Protein AF-0000000077736141 (afdb_homodimer)

pLDDT: mean 95.44, std 4.55, range [58.16, 98.75]

Solvent-accessible surface area (backbone atoms only — not comparable to full-atom values): 19124 Å² total; per-residue (Å²): 114,69,66,61,50,53,51,50,50,51,50,51,47,51,49,53,51,49,49,52,52,49,61,69,44,44,46,47,39,78,43,78,45,73,78,54,63,74,42,73,76,47,72,60,72,44,35,38,32,34,34,27,52,30,41,37,34,28,75,12,56,26,42,32,36,43,30,63,42,40,23,41,56,56,61,45,55,90,80,49,61,40,48,47,68,45,43,32,34,38,48,68,93,48,84,68,93,56,84,56,42,78,68,42,76,34,32,20,48,79,36,91,83,57,41,19,48,47,52,36,29,39,35,38,35,40,30,37,30,95,87,41,46,29,62,65,34,47,19,71,45,61,65,32,42,28,42,38,33,30,32,38,34,53,77,48,75,72,46,61,50,71,49,76,51,71,51,42,33,65,57,50,18,61,69,69,73,39,68,66,59,80,129,113,71,65,60,51,53,51,51,52,52,51,49,50,51,49,52,51,48,48,52,51,51,62,69,44,44,46,47,39,78,46,76,44,74,79,54,64,75,42,72,75,47,72,61,74,46,35,37,32,34,35,27,51,29,41,37,33,26,75,14,56,26,41,34,37,43,30,63,41,38,23,41,54,56,59,45,53,90,80,48,61,39,48,48,69,45,45,33,34,37,49,69,93,49,86,68,91,58,84,56,42,78,68,44,78,33,31,20,49,79,35,91,84,57,40,18,50,48,52,37,30,40,34,37,36,40,28,35,30,93,87,41,47,30,61,66,34,46,19,70,46,61,66,33,41,29,43,40,33,30,32,36,33,52,77,49,76,73,45,60,49,70,51,77,50,70,51,40,32,66,58,51,17,61,69,68,71,39,68,65,60,80,130

Radius of gyration: 25.11 Å; Cα contacts (8 Å, |Δi|>4): 798; chains: 2; bounding box: 60×82×84 Å

Secondary structure (DSSP, 8-state):
-HHHHHHHHHHHHHHHHHHHHHHHH----EEEE--SPEEEEEE-SSEEEEEEEEEEEE-SSS-EEEEEEEEEE---TTT--SEEEEEEEEETTB--SSS----EEEPPTT-TTSTTEEEEEEEEEEEE-TT--HHHHHTT---EEEEEEEEEESSSPPEEEEEEEEE-HHHHHHHHT-PPP--/-HHHHHHHHHHHHHHHHHHHHHHHH----EEEE--SPEEEEEE-SSEEEEEEEEEEEE-SSS-EEEEEEEEEE---TTT--SEEEEEEEEETTB--SSS----EEEPPTT-TTSTTEEEEEEEEEEEE-TT--HHHHHTT---EEEEEEEEEESSSPPEEEEEEEEE-HHHHHHHHT-PPP--

Foldseek 3Di:
DVVVVVVVVVVVVCVVVVVVVVVVLWWWDKDKDQPFDKAWDDDDFFKTKIKGKIKIATATSFKKKKADKAKDKDDDVVRPVQKDKGKAKDWPPGDDPDRHDDIDMAGHPPDVVPSRMTIMMIMMMIGGDDPDTPQVRLLADAKIKIWIKIWMDIPDPIDMDIDIDIDGSVNVCVNVVHHHDDD/DVVVVVVVVVVVVCVVVVVVVVVVLWWWDKDKDQPFDKAWDDDDFFKTKIKGKIKIATATSFKKKKADKAKDKDDDVVRPVQKDKGKAKDWPPGDDPDRHDDIDMAGHPPDPVPSRMTIMMIMMMIGGDDPDTPQVRLLADAKIKIWIKIWMDIPDPIDMDIDIDIDGSVNVCVNVVHHHDDD

Nearest PDB structures (foldseek):
  3f83-assembly1_A  TM=4.110E-01  e=2.513E-02  Escherichia coli
  1tza-assembly1_A  TM=4.365E-01  e=2.513E-02  Shewanella oneidensis MR-1
  3f84-assembly1_A  TM=4.365E-01  e=8.081E-02  Escherichia coli
  5hlj-assembly1_A  TM=3.863E-01  e=6.197E-02  White spot syndrome virus
  4weu-assembly2_A  TM=1.495E-01  e=1.111E-01  Escherichia coli

Organism: NCBI:txid416586

Structure (mmCIF, N/CA/C/O backbone):
data_AF-0000000077736141-model_v1
#
loop_
_entity.id
_entity.type
_entity.pdbx_description
1 polymer 'Uncharacterized protein'
#
loop_
_atom_site.group_PDB
_atom_site.id
_atom_site.type_symbol
_atom_site.label_atom_id
_atom_site.label_alt_id
_atom_site.label_comp_id
_atom_site.label_asym_id
_atom_site.label_entity_id
_atom_site.label_seq_id
_atom_site.pdbx_PDB_ins_code
_atom_site.Cartn_x
_atom_site.Cartn_y
_atom_site.Cartn_z
_atom_site.occupancy
_atom_site.B_iso_or_equiv
_atom_site.auth_seq_id
_atom_site.auth_comp_id
_atom_site.auth_asym_id
_atom_site.auth_atom_id
_atom_site.pdbx_PDB_model_num
ATOM 1 N N . MET A 1 1 ? 5.363 25.156 50.094 1 83.38 1 MET A N 1
ATOM 2 C CA . MET A 1 1 ? 4.727 25.891 49.031 1 83.38 1 MET A CA 1
ATOM 3 C C . MET A 1 1 ? 5.766 26.531 48.125 1 83.38 1 MET A C 1
ATOM 5 O O . MET A 1 1 ? 5.707 26.406 46.906 1 83.38 1 MET A O 1
ATOM 9 N N . GLU A 1 2 ? 6.961 26.938 48.625 1 92.81 2 GLU A N 1
ATOM 10 C CA . GLU A 1 2 ? 8 27.609 47.844 1 92.81 2 GLU A CA 1
ATOM 11 C C . GLU A 1 2 ? 8.805 26.609 47.031 1 92.81 2 GLU A C 1
ATOM 13 O O . GLU A 1 2 ? 9.133 26.875 45.844 1 92.81 2 GLU A O 1
ATOM 18 N N . ILE A 1 3 ? 8.93 25.422 47.5 1 93.69 3 ILE A N 1
ATOM 19 C CA . ILE A 1 3 ? 9.711 24.391 46.812 1 93.69 3 ILE A CA 1
ATOM 20 C C . ILE A 1 3 ? 8.945 23.891 45.594 1 93.69 3 ILE A C 1
ATOM 22 O O . ILE A 1 3 ? 9.523 23.719 44.5 1 93.69 3 ILE A O 1
ATOM 26 N N . ILE A 1 4 ? 7.633 23.766 45.75 1 93.44 4 ILE A N 1
ATOM 27 C CA . ILE A 1 4 ? 6.785 23.281 44.656 1 93.44 4 ILE A CA 1
ATOM 28 C C . ILE A 1 4 ? 6.785 24.297 43.5 1 93.44 4 ILE A C 1
ATOM 30 O O . ILE A 1 4 ? 6.859 23.906 42.344 1 93.44 4 ILE A O 1
ATOM 34 N N . PHE A 1 5 ? 6.828 25.562 43.938 1 92.19 5 PHE A N 1
ATOM 35 C CA . PHE A 1 5 ? 6.844 26.641 42.969 1 92.19 5 PHE A CA 1
ATOM 36 C C . PHE A 1 5 ? 8.109 26.594 42.125 1 92.19 5 PHE A C 1
ATOM 38 O O . PHE A 1 5 ? 8.055 26.641 40.875 1 92.19 5 PHE A O 1
ATOM 45 N N . TRP A 1 6 ? 9.266 26.422 42.75 1 92.06 6 TRP A N 1
ATOM 46 C CA . TRP A 1 6 ? 10.539 26.422 42.031 1 92.06 6 TRP A CA 1
ATOM 47 C C . TRP A 1 6 ? 10.672 25.172 41.156 1 92.06 6 TRP A C 1
ATOM 49 O O . TRP A 1 6 ? 11.234 25.234 40.062 1 92.06 6 TRP A O 1
ATOM 59 N N . ILE A 1 7 ? 10.086 24.078 41.562 1 94.31 7 ILE A N 1
ATOM 60 C CA . ILE A 1 7 ? 10.102 22.844 40.781 1 94.31 7 ILE A CA 1
ATOM 61 C C . ILE A 1 7 ? 9.297 23.047 39.5 1 94.31 7 ILE A C 1
ATOM 63 O O . ILE A 1 7 ? 9.734 22.656 38.406 1 94.31 7 ILE A O 1
ATOM 67 N N . LEU A 1 8 ? 8.188 23.75 39.625 1 94.56 8 LEU A N 1
ATOM 68 C CA . LEU A 1 8 ? 7.332 24 38.469 1 94.56 8 LEU A CA 1
ATOM 69 C C . LEU A 1 8 ? 8.023 24.938 37.469 1 94.56 8 LEU A C 1
ATOM 71 O O . LEU A 1 8 ? 7.938 24.734 36.281 1 94.56 8 LEU A O 1
ATOM 75 N N . VAL A 1 9 ? 8.734 25.922 38.031 1 92.44 9 VAL A N 1
ATOM 76 C CA . VAL A 1 9 ? 9.445 26.891 37.188 1 92.44 9 VAL A CA 1
ATOM 77 C C . VAL A 1 9 ? 10.562 26.188 36.406 1 92.44 9 VAL A C 1
ATOM 79 O O . VAL A 1 9 ? 10.75 26.422 35.219 1 92.44 9 VAL A O 1
ATOM 82 N N . VAL A 1 10 ? 11.297 25.312 37.125 1 94.12 10 VAL A N 1
ATOM 83 C CA . VAL A 1 10 ? 12.391 24.578 36.5 1 94.12 10 VAL A CA 1
ATOM 84 C C . VAL A 1 10 ? 11.844 23.641 35.406 1 94.12 10 VAL A C 1
ATOM 86 O O . VAL A 1 10 ? 12.398 23.547 34.312 1 94.12 10 VAL A O 1
ATOM 89 N N . CYS A 1 11 ? 10.727 23.016 35.75 1 94 11 CYS A N 1
ATOM 90 C CA . CYS A 1 11 ? 10.117 22.125 34.781 1 94 11 CYS A CA 1
ATOM 91 C C . CYS A 1 11 ? 9.68 22.891 33.531 1 94 11 CYS A C 1
ATOM 93 O O . CYS A 1 11 ? 9.883 22.422 32.406 1 94 11 CYS A O 1
ATOM 95 N N . LEU A 1 12 ? 9.094 24.047 33.781 1 94.56 12 LEU A N 1
ATOM 96 C CA . LEU A 1 12 ? 8.648 24.875 32.656 1 94.56 12 LEU A CA 1
ATOM 97 C C . LEU A 1 12 ? 9.836 25.344 31.844 1 94.56 12 LEU A C 1
ATOM 99 O O . LEU A 1 12 ? 9.773 25.359 30.609 1 94.56 12 LEU A O 1
ATOM 103 N N . ALA A 1 13 ? 10.844 25.75 32.562 1 93.69 13 ALA A N 1
ATOM 104 C CA . ALA A 1 13 ? 12.047 26.203 31.859 1 93.69 13 ALA A CA 1
ATOM 105 C C . ALA A 1 13 ? 12.648 25.094 31 1 93.69 13 ALA A C 1
ATOM 107 O O . ALA A 1 13 ? 13.039 25.328 29.859 1 93.69 13 ALA A O 1
ATOM 108 N N . VAL A 1 14 ? 12.758 23.875 31.516 1 93.56 14 VAL A N 1
ATOM 109 C CA . VAL A 1 14 ? 13.297 22.719 30.781 1 93.56 14 VAL A CA 1
ATOM 110 C C . VAL A 1 14 ? 12.422 22.422 29.578 1 93.56 14 VAL A C 1
ATOM 112 O O . VAL A 1 14 ? 12.93 22.141 28.484 1 93.56 14 VAL A O 1
ATOM 115 N N . TYR A 1 15 ? 11.188 22.516 29.781 1 92.5 15 TYR A N 1
ATOM 116 C CA . TYR A 1 15 ? 10.258 22.266 28.688 1 92.5 15 TYR A CA 1
ATOM 117 C C . TYR A 1 15 ? 10.445 23.281 27.562 1 92.5 15 TYR A C 1
ATOM 119 O O . TYR A 1 15 ? 10.555 22.922 26.391 1 92.5 15 TYR A O 1
ATOM 127 N N . VAL A 1 16 ? 10.477 24.547 27.938 1 91.94 16 VAL A N 1
ATOM 128 C CA . VAL A 1 16 ? 10.594 25.625 26.953 1 91.94 16 VAL A CA 1
ATOM 129 C C . VAL A 1 16 ? 11.938 25.516 26.234 1 91.94 16 VAL A C 1
ATOM 131 O O . VAL A 1 16 ? 12.008 25.656 25.016 1 91.94 16 VAL A O 1
ATOM 134 N N . LEU A 1 17 ? 12.969 25.281 27.016 1 90.75 17 LEU A N 1
ATOM 135 C CA . LEU A 1 17 ? 14.289 25.125 26.422 1 90.75 17 LEU A CA 1
ATOM 136 C C . LEU A 1 17 ? 14.336 23.922 25.5 1 90.75 17 LEU A C 1
ATOM 138 O O . LEU A 1 17 ? 14.914 23.984 24.406 1 90.75 17 LEU A O 1
ATOM 142 N N . GLY A 1 18 ? 13.742 22.875 25.984 1 87.62 18 GLY A N 1
ATOM 143 C CA . GLY A 1 18 ? 13.656 21.688 25.156 1 87.62 18 GLY A CA 1
ATOM 144 C C . GLY A 1 18 ? 12.938 21.922 23.844 1 87.62 18 GLY A C 1
ATOM 145 O O . GLY A 1 18 ? 13.398 21.484 22.781 1 87.62 18 GLY A O 1
ATOM 146 N N . ARG A 1 19 ? 11.914 22.656 23.922 1 88.75 19 ARG A N 1
ATOM 147 C CA . ARG A 1 19 ? 11.141 22.953 22.734 1 88.75 19 ARG A CA 1
ATOM 148 C C . ARG A 1 19 ? 11.93 23.859 21.781 1 88.75 19 ARG A C 1
ATOM 150 O O . ARG A 1 19 ? 11.844 23.703 20.562 1 88.75 19 ARG A O 1
ATOM 157 N N . LEU A 1 20 ? 12.562 24.75 22.297 1 89.06 20 LEU A N 1
ATOM 158 C CA . LEU A 1 20 ? 13.352 25.656 21.484 1 89.06 20 LEU A CA 1
ATOM 159 C C . LEU A 1 20 ? 14.5 24.922 20.797 1 89.06 20 LEU A C 1
ATOM 161 O O . LEU A 1 20 ? 14.805 25.188 19.641 1 89.06 20 LEU A O 1
ATOM 165 N N . VAL A 1 21 ? 15.133 24.031 21.531 1 86.06 21 VAL A N 1
ATOM 166 C CA . VAL A 1 21 ? 16.219 23.234 20.969 1 86.06 21 VAL A CA 1
ATOM 167 C C . VAL A 1 21 ? 15.68 22.359 19.828 1 86.06 21 VAL A C 1
ATOM 169 O O . VAL A 1 21 ? 16.266 22.312 18.75 1 86.06 21 VAL A O 1
ATOM 172 N N . LEU A 1 22 ? 14.555 21.797 20.047 1 82.69 22 LEU A N 1
ATOM 173 C CA . LEU A 1 22 ? 13.969 20.922 19.047 1 82.69 22 LEU A CA 1
ATOM 174 C C . LEU A 1 22 ? 13.555 21.734 17.812 1 82.69 22 LEU A C 1
ATOM 176 O O . LEU A 1 22 ? 13.695 21.25 16.688 1 82.69 22 LEU A O 1
ATOM 180 N N . ALA A 1 23 ? 13.016 22.797 18.062 1 86 23 ALA A N 1
ATOM 181 C CA . ALA A 1 23 ? 12.633 23.672 16.969 1 86 23 ALA A CA 1
ATOM 182 C C . ALA A 1 23 ? 13.852 24.078 16.141 1 86 23 ALA A C 1
ATOM 184 O O . ALA A 1 23 ? 13.766 24.188 14.906 1 86 23 ALA A O 1
ATOM 185 N N . SER A 1 24 ? 14.953 24.25 16.797 1 87.81 24 SER A N 1
ATOM 186 C CA . SER A 1 24 ? 16.156 24.672 16.109 1 87.81 24 SER A CA 1
ATOM 187 C C . SER A 1 24 ? 16.766 23.547 15.281 1 87.81 24 SER A C 1
ATOM 189 O O . SER A 1 24 ? 17.391 23.781 14.25 1 87.81 24 SER A O 1
ATOM 191 N N . LEU A 1 25 ? 16.641 22.344 15.734 1 86.5 25 LEU A N 1
ATOM 192 C CA . LEU A 1 25 ? 17.172 21.188 15.023 1 86.5 25 LEU A CA 1
ATOM 193 C C . LEU A 1 25 ? 16.375 20.922 13.75 1 86.5 25 LEU A C 1
ATOM 195 O O . LEU A 1 25 ? 16.906 20.359 12.789 1 86.5 25 LEU A O 1
ATOM 199 N N . GLY A 1 26 ? 15.172 21.312 13.625 1 90.38 26 GLY A N 1
ATOM 200 C CA . GLY A 1 26 ? 14.336 21.125 12.453 1 90.38 26 GLY A CA 1
ATOM 201 C C . GLY A 1 26 ? 13.742 19.734 12.352 1 90.38 26 GLY A C 1
ATOM 202 O O . GLY A 1 26 ? 14.078 18.859 13.141 1 90.38 26 GLY A O 1
ATOM 203 N N . LYS A 1 27 ? 12.945 19.547 11.391 1 94.62 27 LYS A N 1
ATOM 204 C CA . LYS A 1 27 ? 12.281 18.266 11.156 1 94.62 27 LYS A CA 1
ATOM 205 C C . LYS A 1 27 ? 12.898 17.547 9.961 1 94.62 27 LYS A C 1
ATOM 207 O O . LYS A 1 27 ? 13.773 18.094 9.281 1 94.62 27 LYS A O 1
ATOM 212 N N . GLU A 1 28 ? 12.602 16.25 9.852 1 97.38 28 GLU A N 1
ATOM 213 C CA . GLU A 1 28 ? 12.984 15.516 8.656 1 97.38 28 GLU A CA 1
ATOM 214 C C . GLU A 1 28 ? 12.266 16.047 7.418 1 97.38 28 GLU A C 1
ATOM 216 O O . GLU A 1 28 ? 11.188 16.625 7.523 1 97.38 28 GLU A O 1
ATOM 221 N N . ASN A 1 29 ? 12.875 15.938 6.312 1 97.06 29 ASN A N 1
ATOM 222 C CA . ASN A 1 29 ? 12.336 16.281 4.996 1 97.06 29 ASN A CA 1
ATOM 223 C C . ASN A 1 29 ? 12.844 15.312 3.924 1 97.06 29 ASN A C 1
ATOM 225 O O . ASN A 1 29 ? 13.859 15.578 3.277 1 97.06 29 ASN A O 1
ATOM 229 N N . VAL A 1 30 ? 12.094 14.273 3.723 1 97.75 30 VAL A N 1
ATOM 230 C CA . VAL A 1 30 ? 12.523 13.227 2.799 1 97.75 30 VAL A CA 1
ATOM 231 C C . VAL A 1 30 ? 12.055 13.562 1.385 1 97.75 30 VAL A C 1
ATOM 233 O O . VAL A 1 30 ? 10.859 13.742 1.149 1 97.75 30 VAL A O 1
ATOM 236 N N . VAL A 1 31 ? 12.961 13.656 0.484 1 98 31 VAL A N 1
ATOM 237 C CA . VAL A 1 31 ? 12.695 13.883 -0.932 1 98 31 VAL A CA 1
ATOM 238 C C . VAL A 1 31 ? 13.141 12.672 -1.746 1 98 31 VAL A C 1
ATOM 240 O O . VAL A 1 31 ? 14.195 12.094 -1.483 1 98 31 VAL A O 1
ATOM 243 N N . VAL A 1 32 ? 12.352 12.359 -2.736 1 98.56 32 VAL A N 1
ATOM 244 C CA . VAL A 1 32 ? 12.648 11.156 -3.512 1 98.56 32 VAL A CA 1
ATOM 245 C C . VAL A 1 32 ? 12.898 11.531 -4.973 1 98.56 32 VAL A C 1
ATOM 247 O O . VAL A 1 32 ? 12.07 12.211 -5.594 1 98.56 32 VAL A O 1
ATOM 250 N N . LYS A 1 33 ? 14.039 11.086 -5.496 1 98.25 33 LYS A N 1
ATOM 251 C CA . LYS A 1 33 ? 14.367 11.242 -6.91 1 98.25 33 LYS A CA 1
ATOM 252 C C . LYS A 1 33 ? 14.078 9.961 -7.688 1 98.25 33 LYS A C 1
ATOM 254 O O . LYS A 1 33 ? 14.445 8.867 -7.25 1 98.25 33 LYS A O 1
ATOM 259 N N . THR A 1 34 ? 13.453 10.141 -8.836 1 98.31 34 THR A N 1
ATOM 260 C CA . THR A 1 34 ? 13.055 9 -9.648 1 98.31 34 THR A CA 1
ATOM 261 C C . THR A 1 34 ? 13.688 9.078 -11.039 1 98.31 34 THR A C 1
ATOM 263 O O . THR A 1 34 ? 13.086 8.641 -12.023 1 98.31 34 THR A O 1
ATOM 266 N N . ASP A 1 35 ? 14.891 9.539 -11.148 1 97.25 35 ASP A N 1
ATOM 267 C CA . ASP A 1 35 ? 15.508 9.828 -12.438 1 97.25 35 ASP A CA 1
ATOM 268 C C . ASP A 1 35 ? 16.156 8.586 -13.031 1 97.25 35 ASP A C 1
ATOM 270 O O . ASP A 1 35 ? 16.359 8.5 -14.25 1 97.25 35 ASP A O 1
ATOM 274 N N . ALA A 1 36 ? 16.562 7.664 -12.219 1 97.69 36 ALA A N 1
ATOM 275 C CA . ALA A 1 36 ? 17.219 6.469 -12.734 1 97.69 36 ALA A CA 1
ATOM 276 C C . ALA A 1 36 ? 16.312 5.719 -13.703 1 97.69 36 ALA A C 1
ATOM 278 O O . ALA A 1 36 ? 15.102 5.688 -13.523 1 97.69 36 ALA A O 1
ATOM 279 N N . PRO A 1 37 ? 16.875 5.137 -14.703 1 97.69 37 PRO A N 1
ATOM 280 C CA . PRO A 1 37 ? 16.078 4.336 -15.633 1 97.69 37 PRO A CA 1
ATOM 281 C C . PRO A 1 37 ? 15.711 2.967 -15.062 1 97.69 37 PRO A C 1
ATOM 283 O O . PRO A 1 37 ? 16.297 2.525 -14.078 1 97.69 37 PRO A O 1
ATOM 286 N N . PHE A 1 38 ? 14.75 2.377 -15.711 1 98.75 38 PHE A N 1
ATOM 287 C CA . PHE A 1 38 ? 14.492 0.972 -15.422 1 98.75 38 PHE A CA 1
ATOM 288 C C . PHE A 1 38 ? 15.578 0.088 -16.031 1 98.75 38 PHE A C 1
ATOM 290 O O . PHE A 1 38 ? 16.109 0.388 -17.094 1 98.75 38 PHE A O 1
ATOM 297 N N . VAL A 1 39 ? 15.82 -0.982 -15.312 1 98.44 39 VAL A N 1
ATOM 298 C CA . VAL A 1 39 ? 16.75 -1.976 -15.82 1 98.44 39 VAL A CA 1
ATOM 299 C C . VAL A 1 39 ? 16.125 -3.367 -15.734 1 98.44 39 VAL A C 1
ATOM 301 O O . VAL A 1 39 ? 15.227 -3.602 -14.93 1 98.44 39 VAL A O 1
ATOM 304 N N . LYS A 1 40 ? 16.625 -4.258 -16.562 1 98.69 40 LYS A N 1
ATOM 305 C CA . LYS A 1 40 ? 16.188 -5.652 -16.531 1 98.69 40 LYS A CA 1
ATOM 306 C C . LYS A 1 40 ? 16.953 -6.449 -15.484 1 98.69 40 LYS A C 1
ATOM 308 O O . LYS A 1 40 ? 18.188 -6.48 -15.508 1 98.69 40 LYS A O 1
ATOM 313 N N . GLU A 1 41 ? 16.266 -7.051 -14.57 1 97.12 41 GLU A N 1
ATOM 314 C CA . GLU A 1 41 ? 16.891 -7.875 -13.539 1 97.12 41 GLU A CA 1
ATOM 315 C C . GLU A 1 41 ? 16.922 -9.344 -13.953 1 97.12 41 GLU A C 1
ATOM 317 O O . GLU A 1 41 ? 17.938 -10.023 -13.758 1 97.12 41 GLU A O 1
ATOM 322 N N . GLN A 1 42 ? 15.828 -9.789 -14.422 1 97.06 42 GLN A N 1
ATOM 323 C CA . GLN A 1 42 ? 15.648 -11.188 -14.797 1 97.06 42 GLN A CA 1
ATOM 324 C C . GLN A 1 42 ? 14.547 -11.328 -15.852 1 97.06 42 GLN A C 1
ATOM 326 O O . GLN A 1 42 ? 13.648 -10.492 -15.938 1 97.06 42 GLN A O 1
ATOM 331 N N . MET A 1 43 ? 14.703 -12.438 -16.656 1 97.88 43 MET A N 1
ATOM 332 C CA . MET A 1 43 ? 13.68 -12.727 -17.672 1 97.88 43 MET A CA 1
ATOM 333 C C . MET A 1 43 ? 13.672 -14.203 -18.031 1 97.88 43 MET A C 1
ATOM 335 O O . MET A 1 43 ? 14.727 -14.82 -18.172 1 97.88 43 MET A O 1
ATOM 339 N N . ASP A 1 44 ? 12.531 -14.695 -18.062 1 96 44 ASP A N 1
ATOM 340 C CA . ASP A 1 44 ? 12.352 -16.047 -18.578 1 96 44 ASP A CA 1
ATOM 341 C C . ASP A 1 44 ? 11.234 -16.078 -19.625 1 96 44 ASP A C 1
ATOM 343 O O . ASP A 1 44 ? 10.898 -15.062 -20.219 1 96 44 ASP A O 1
ATOM 347 N N . GLU A 1 45 ? 10.703 -17.25 -19.922 1 94.44 45 GLU A N 1
ATOM 348 C CA . GLU A 1 45 ? 9.742 -17.391 -21.016 1 94.44 45 GLU A CA 1
ATOM 349 C C . GLU A 1 45 ? 8.398 -16.781 -20.641 1 94.44 45 GLU A C 1
ATOM 351 O O . GLU A 1 45 ? 7.621 -16.391 -21.531 1 94.44 45 GLU A O 1
ATOM 356 N N . GLN A 1 46 ? 8.188 -16.578 -19.312 1 97.06 46 GLN A N 1
ATOM 357 C CA . GLN A 1 46 ? 6.832 -16.203 -18.906 1 97.06 46 GLN A CA 1
ATOM 358 C C . GLN A 1 46 ? 6.816 -14.852 -18.203 1 97.06 46 GLN A C 1
ATOM 360 O O . GLN A 1 46 ? 5.762 -14.227 -18.078 1 97.06 46 GLN A O 1
ATOM 365 N N . SER A 1 47 ? 8.023 -14.469 -17.75 1 98.44 47 SER A N 1
ATOM 366 C CA . SER A 1 47 ? 7.973 -13.242 -16.969 1 98.44 47 SER A CA 1
ATOM 367 C C . SER A 1 47 ? 9.273 -12.461 -17.094 1 98.44 47 SER A C 1
ATOM 369 O O . SER A 1 47 ? 10.305 -13.008 -17.5 1 98.44 47 SER A O 1
ATOM 371 N N . ILE A 1 48 ? 9.211 -11.25 -16.859 1 98.69 48 ILE A N 1
ATOM 372 C CA . ILE A 1 48 ? 10.352 -10.344 -16.797 1 98.69 48 ILE A CA 1
ATOM 373 C C . ILE A 1 48 ? 10.266 -9.492 -15.523 1 98.69 48 ILE A C 1
ATOM 375 O O . ILE A 1 48 ? 9.172 -9.086 -15.117 1 98.69 48 ILE A O 1
ATOM 379 N N . VAL A 1 49 ? 11.398 -9.289 -14.844 1 98.44 49 VAL A N 1
ATOM 380 C CA . VAL A 1 49 ? 11.484 -8.406 -13.68 1 98.44 49 VAL A CA 1
ATOM 381 C C . VAL A 1 49 ? 12.312 -7.172 -14.031 1 98.44 49 VAL A C 1
ATOM 383 O O . VAL A 1 49 ? 13.469 -7.281 -14.445 1 98.44 49 VAL A O 1
ATOM 386 N N . LEU A 1 50 ? 11.672 -6.043 -13.875 1 98.69 50 LEU A N 1
ATOM 387 C CA . LEU A 1 50 ? 12.305 -4.746 -14.094 1 98.69 50 LEU A CA 1
ATOM 388 C C . LEU A 1 50 ? 12.453 -3.988 -12.773 1 98.69 50 LEU A C 1
ATOM 390 O O . LEU A 1 50 ? 11.594 -4.098 -11.891 1 98.69 50 LEU A O 1
ATOM 394 N N . SER A 1 51 ? 13.523 -3.27 -12.68 1 98.38 51 SER A N 1
ATOM 395 C CA . SER A 1 51 ? 13.742 -2.545 -11.438 1 98.38 51 SER A CA 1
ATOM 396 C C . SER A 1 51 ? 14.172 -1.104 -11.703 1 98.38 51 SER A C 1
ATOM 398 O O . SER A 1 51 ? 14.828 -0.821 -12.703 1 98.38 51 SER A O 1
ATOM 400 N N . LYS A 1 52 ? 13.742 -0.208 -10.891 1 98.56 52 LYS A N 1
ATOM 401 C CA . LYS A 1 52 ? 14.125 1.201 -10.898 1 98.56 52 LYS A CA 1
ATOM 402 C C . LYS A 1 52 ? 14.672 1.627 -9.531 1 98.56 52 LYS A C 1
ATOM 404 O O . LYS A 1 52 ? 14.047 1.363 -8.5 1 98.56 52 LYS A O 1
ATOM 409 N N . GLU A 1 53 ? 15.766 2.244 -9.578 1 98.5 53 GLU A N 1
ATOM 410 C CA . GLU A 1 53 ? 16.344 2.783 -8.359 1 98.5 53 GLU A CA 1
ATOM 411 C C . GLU A 1 53 ? 15.727 4.129 -7.992 1 98.5 53 GLU A C 1
ATOM 413 O O . GLU A 1 53 ? 15.656 5.031 -8.828 1 98.5 53 GLU A O 1
ATOM 418 N N . LEU A 1 54 ? 15.266 4.25 -6.82 1 98.75 54 LEU A N 1
ATOM 419 C CA . LEU A 1 54 ? 14.805 5.508 -6.25 1 98.75 54 LEU A CA 1
ATOM 420 C C . LEU A 1 54 ? 15.781 6.027 -5.199 1 98.75 54 LEU A C 1
ATOM 422 O O . LEU A 1 54 ? 16.156 5.293 -4.281 1 98.75 54 LEU A O 1
ATOM 426 N N . THR A 1 55 ? 16.125 7.258 -5.32 1 98.56 55 THR A N 1
ATOM 427 C CA . THR A 1 55 ? 17.047 7.859 -4.355 1 98.56 55 THR A CA 1
ATOM 428 C C . THR A 1 55 ? 16.266 8.68 -3.326 1 98.56 55 THR A C 1
ATOM 430 O O . THR A 1 55 ? 15.641 9.688 -3.672 1 98.56 55 THR A O 1
ATOM 433 N N . PHE A 1 56 ? 16.375 8.242 -2.125 1 98.62 56 PHE A N 1
ATOM 434 C CA . PHE A 1 56 ? 15.805 8.969 -0.997 1 98.62 56 PHE A CA 1
ATOM 435 C C . PHE A 1 56 ? 16.844 9.883 -0.353 1 98.62 56 PHE A C 1
ATOM 437 O O . PHE A 1 56 ? 17.938 9.43 0.006 1 98.62 56 PHE A O 1
ATOM 444 N N . LEU A 1 57 ? 16.438 11.102 -0.251 1 98.44 57 LEU A N 1
ATOM 445 C CA . LEU A 1 57 ? 17.312 12.086 0.395 1 98.44 57 LEU A CA 1
ATOM 446 C C . LEU A 1 57 ? 16.594 12.742 1.569 1 98.44 57 LEU A C 1
ATOM 448 O O . LEU A 1 57 ? 15.453 13.188 1.438 1 98.44 57 LEU A O 1
ATOM 452 N N . ASN A 1 58 ? 17.234 12.703 2.693 1 98.38 58 ASN A N 1
ATOM 453 C CA . ASN A 1 58 ? 16.734 13.516 3.791 1 98.38 58 ASN A CA 1
ATOM 454 C C . ASN A 1 58 ? 17.375 14.906 3.805 1 98.38 58 ASN A C 1
ATOM 456 O O . ASN A 1 58 ? 18.531 15.055 4.203 1 98.38 58 ASN A O 1
ATOM 460 N N . GLU A 1 59 ? 16.594 15.906 3.475 1 97.62 59 GLU A N 1
ATOM 461 C CA . GLU A 1 59 ? 17.078 17.281 3.41 1 97.62 59 GLU A CA 1
ATOM 462 C C . GLU A 1 59 ? 16.781 18.031 4.703 1 97.62 59 GLU A C 1
ATOM 464 O O . GLU A 1 59 ? 16.938 19.25 4.773 1 97.62 59 GLU A O 1
ATOM 469 N N . GLY A 1 60 ? 16.266 17.281 5.656 1 96.44 60 GLY A N 1
ATOM 470 C CA . GLY A 1 60 ? 15.867 17.906 6.914 1 96.44 60 GLY A CA 1
ATOM 471 C C . GLY A 1 60 ? 16.922 17.781 8 1 96.44 60 GLY A C 1
ATOM 472 O O . GLY A 1 60 ? 17.938 17.109 7.812 1 96.44 60 GLY A O 1
ATOM 473 N N . GLY A 1 61 ? 16.672 18.406 9.086 1 94.44 61 GLY A N 1
ATOM 474 C CA . GLY A 1 61 ? 17.641 18.484 10.172 1 94.44 61 GLY A CA 1
ATOM 475 C C . GLY A 1 61 ? 17.5 17.359 11.172 1 94.44 61 GLY A C 1
ATOM 476 O O . GLY A 1 61 ? 18.281 17.281 12.133 1 94.44 61 GLY A O 1
ATOM 477 N N . SER A 1 62 ? 16.562 16.484 10.977 1 95.81 62 SER A N 1
ATOM 478 C CA . SER A 1 62 ? 16.359 15.336 11.859 1 95.81 62 SER A CA 1
ATOM 479 C C . SER A 1 62 ? 16.266 14.031 11.07 1 95.81 62 SER A C 1
ATOM 481 O O . SER A 1 62 ? 16 14.055 9.867 1 95.81 62 SER A O 1
ATOM 483 N N . CYS A 1 63 ? 16.547 12.969 11.734 1 96.62 63 CYS A N 1
ATOM 484 C CA . CYS A 1 63 ? 16.469 11.664 11.07 1 96.62 63 CYS A CA 1
ATOM 485 C C . CYS A 1 63 ? 15.023 11.25 10.852 1 96.62 63 CYS A C 1
ATOM 487 O O . CYS A 1 63 ? 14.117 11.789 11.484 1 96.62 63 CYS A O 1
ATOM 489 N N . ALA A 1 64 ? 14.891 10.359 9.906 1 97.81 64 ALA A N 1
ATOM 490 C CA . ALA A 1 64 ? 13.586 9.773 9.617 1 97.81 64 ALA A CA 1
ATOM 491 C C . ALA A 1 64 ? 13.688 8.258 9.484 1 97.81 64 ALA A C 1
ATOM 493 O O . ALA A 1 64 ? 14.781 7.715 9.312 1 97.81 64 ALA A O 1
ATOM 494 N N . THR A 1 65 ? 12.609 7.602 9.695 1 97.94 65 THR A N 1
ATOM 495 C CA . THR A 1 65 ? 12.492 6.172 9.438 1 97.94 65 THR A CA 1
ATOM 496 C C . THR A 1 65 ? 11.539 5.91 8.273 1 97.94 65 THR A C 1
ATOM 498 O O . THR A 1 65 ? 10.43 6.441 8.234 1 97.94 65 THR A O 1
ATOM 501 N N . ILE A 1 66 ? 11.992 5.152 7.305 1 97.88 66 ILE A N 1
ATOM 502 C CA . ILE A 1 66 ? 11.18 4.719 6.176 1 97.88 66 ILE A CA 1
ATOM 503 C C . ILE A 1 66 ? 10.656 3.307 6.434 1 97.88 66 ILE A C 1
ATOM 505 O O . ILE A 1 66 ? 11.43 2.395 6.734 1 97.88 66 ILE A O 1
ATOM 509 N N . MET A 1 67 ? 9.328 3.188 6.289 1 96.19 67 MET A N 1
ATOM 510 C CA . MET A 1 67 ? 8.695 1.904 6.582 1 96.19 67 MET A CA 1
ATOM 511 C C . MET A 1 67 ? 7.648 1.563 5.527 1 96.19 67 MET A C 1
ATOM 513 O O . MET A 1 67 ? 7.117 2.455 4.863 1 96.19 67 MET A O 1
ATOM 517 N N . ASP A 1 68 ? 7.395 0.326 5.363 1 95.19 68 ASP A N 1
ATOM 518 C CA . ASP A 1 68 ? 6.238 -0.188 4.637 1 95.19 68 ASP A CA 1
ATOM 519 C C . ASP A 1 68 ? 6.207 0.344 3.205 1 95.19 68 ASP A C 1
ATOM 521 O O . ASP A 1 68 ? 5.176 0.823 2.736 1 95.19 68 ASP A O 1
ATOM 525 N N . ALA A 1 69 ? 7.398 0.306 2.625 1 97.62 69 ALA A N 1
ATOM 526 C CA . ALA A 1 69 ? 7.438 0.768 1.238 1 97.62 69 ALA A CA 1
ATOM 527 C C . ALA A 1 69 ? 6.766 -0.237 0.307 1 97.62 69 ALA A C 1
ATOM 529 O O . ALA A 1 69 ? 6.941 -1.448 0.458 1 97.62 69 ALA A O 1
ATOM 530 N N . ILE A 1 70 ? 6.016 0.259 -0.631 1 97.38 70 ILE A N 1
ATOM 531 C CA . ILE A 1 70 ? 5.227 -0.536 -1.567 1 97.38 70 ILE A CA 1
ATOM 532 C C . ILE A 1 70 ? 5.395 0.015 -2.98 1 97.38 70 ILE A C 1
ATOM 534 O O . ILE A 1 70 ? 5.328 1.229 -3.193 1 97.38 70 ILE A O 1
ATOM 538 N N . ALA A 1 71 ? 5.73 -0.837 -3.887 1 97.94 71 ALA A N 1
ATOM 539 C CA . ALA A 1 71 ? 5.613 -0.5 -5.301 1 97.94 71 ALA A CA 1
ATOM 540 C C . ALA A 1 71 ? 4.336 -1.075 -5.898 1 97.94 71 ALA A C 1
ATOM 542 O O .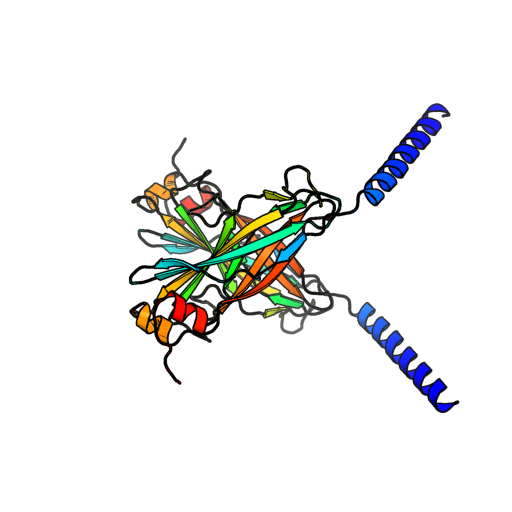 ALA A 1 71 ? 4.152 -2.295 -5.941 1 97.94 71 ALA A O 1
ATOM 543 N N . ARG A 1 72 ? 3.527 -0.184 -6.332 1 97.44 72 ARG A N 1
ATOM 544 C CA . ARG A 1 72 ? 2.207 -0.618 -6.777 1 97.44 72 ARG A CA 1
ATOM 545 C C . ARG A 1 72 ? 1.971 -0.239 -8.234 1 97.44 72 ARG A C 1
ATOM 547 O O . ARG A 1 72 ? 1.64 0.909 -8.539 1 97.44 72 ARG A O 1
ATOM 554 N N . PRO A 1 73 ? 2.119 -1.255 -9.109 1 97.62 73 PRO A N 1
ATOM 555 C CA . PRO A 1 73 ? 1.737 -0.969 -10.492 1 97.62 73 PRO A CA 1
ATOM 556 C C . PRO A 1 73 ? 0.23 -0.802 -10.664 1 97.62 73 PRO A C 1
ATOM 558 O O . PRO A 1 73 ? -0.551 -1.561 -10.086 1 97.62 73 PRO A O 1
ATOM 561 N N . GLN A 1 74 ? -0.13 0.18 -11.391 1 96.62 74 GLN A N 1
ATOM 562 C CA . GLN A 1 74 ? -1.525 0.454 -11.719 1 96.62 74 GLN A CA 1
ATOM 563 C C . GLN A 1 74 ? -1.854 0.013 -13.141 1 96.62 74 GLN A C 1
ATOM 565 O O . GLN A 1 74 ? -1.803 0.818 -14.07 1 96.62 74 GLN A O 1
ATOM 570 N N . LEU A 1 75 ? -2.166 -1.279 -13.219 1 96.75 75 LEU A N 1
ATOM 571 C CA . LEU A 1 75 ? -2.518 -1.846 -14.516 1 96.75 75 LEU A CA 1
ATOM 572 C C . LEU A 1 75 ? -3.844 -2.596 -14.438 1 96.75 75 LEU A C 1
ATOM 574 O O . LEU A 1 75 ? -3.863 -3.826 -14.383 1 96.75 75 LEU A O 1
ATOM 578 N N . PRO A 1 76 ? -4.969 -1.906 -14.531 1 95.31 76 PRO A N 1
ATOM 579 C CA . PRO A 1 76 ? -6.258 -2.602 -14.555 1 95.31 76 PRO A CA 1
ATOM 580 C C . PRO A 1 76 ? -6.453 -3.451 -15.805 1 95.31 76 PRO A C 1
ATOM 582 O O . PRO A 1 76 ? -6.027 -3.057 -16.891 1 95.31 76 PRO A O 1
ATOM 585 N N . TYR A 1 77 ? -7.152 -4.469 -15.648 1 95.38 77 TYR A N 1
ATOM 586 C CA . TYR A 1 77 ? -7.324 -5.402 -16.75 1 95.38 77 TYR A CA 1
ATOM 587 C C . TYR A 1 77 ? -8.258 -4.828 -17.812 1 95.38 77 TYR A C 1
ATOM 589 O O . TYR A 1 77 ? -8.289 -5.312 -18.953 1 95.38 77 TYR A O 1
ATOM 597 N N . GLU A 1 78 ? -9.016 -3.842 -17.438 1 95.06 78 GLU A N 1
ATOM 598 C CA . GLU A 1 78 ? -9.805 -3.127 -18.438 1 95.06 78 GLU A CA 1
ATOM 599 C C . GLU A 1 78 ? -8.898 -2.447 -19.469 1 95.06 78 GLU A C 1
ATOM 601 O O . GLU A 1 78 ? -9.281 -2.291 -20.641 1 95.06 78 GLU A O 1
ATOM 606 N N . GLN A 1 79 ? -7.719 -2.061 -19.062 1 95 79 GLN A N 1
ATOM 607 C CA . GLN A 1 79 ? -6.758 -1.397 -19.938 1 95 79 GLN A CA 1
ATOM 608 C C . GLN A 1 79 ? -5.918 -2.416 -20.703 1 95 79 GLN A C 1
ATOM 610 O O . GLN A 1 79 ? -5.75 -2.305 -21.922 1 95 79 GLN A O 1
ATOM 615 N N . TYR A 1 80 ? -5.395 -3.344 -20.047 1 97.5 80 TYR A N 1
ATOM 616 C CA . TYR A 1 80 ? -4.582 -4.391 -20.656 1 97.5 80 TYR A CA 1
ATOM 617 C C . TYR A 1 80 ? -4.535 -5.629 -19.766 1 97.5 80 TYR A C 1
ATOM 619 O O . TYR A 1 80 ? -4.012 -5.582 -18.656 1 97.5 80 TYR A O 1
ATOM 627 N N . ASP A 1 81 ? -4.922 -6.77 -20.25 1 97.19 81 ASP A N 1
ATOM 628 C CA . ASP A 1 81 ? -5.105 -7.906 -19.359 1 97.19 81 ASP A CA 1
ATOM 629 C C . ASP A 1 81 ? -4.223 -9.078 -19.766 1 97.19 81 ASP A C 1
ATOM 631 O O . ASP A 1 81 ? -4.367 -10.188 -19.25 1 97.19 81 ASP A O 1
ATOM 635 N N . ALA A 1 82 ? -3.324 -8.844 -20.703 1 97.69 82 ALA A N 1
ATOM 636 C CA . ALA A 1 82 ? -2.465 -9.93 -21.156 1 97.69 82 ALA A CA 1
ATOM 637 C C . ALA A 1 82 ? -1.241 -10.086 -20.266 1 97.69 82 ALA A C 1
ATOM 639 O O . ALA A 1 82 ? -0.443 -11.008 -20.438 1 97.69 82 ALA A O 1
ATOM 640 N N . VAL A 1 83 ? -1.138 -9.203 -19.328 1 98.19 83 VAL A N 1
ATOM 641 C CA . VAL A 1 83 ? 0.011 -9.234 -18.422 1 98.19 83 VAL A CA 1
ATOM 642 C C . VAL A 1 83 ? -0.449 -8.984 -16.984 1 98.19 83 VAL A C 1
ATOM 644 O O . VAL A 1 83 ? -1.294 -8.125 -16.734 1 98.19 83 VAL A O 1
ATOM 647 N N . GLU A 1 84 ? 0.079 -9.781 -16.062 1 97.5 84 GLU A N 1
ATOM 648 C CA . GLU A 1 84 ? -0.022 -9.469 -14.648 1 97.5 84 GLU A CA 1
ATOM 649 C C . GLU A 1 84 ? 1.183 -8.664 -14.172 1 97.5 84 GLU A C 1
ATOM 651 O O . GLU A 1 84 ? 2.328 -9.055 -14.406 1 97.5 84 GLU A O 1
ATOM 656 N N . ALA A 1 85 ? 0.922 -7.547 -13.562 1 97.75 85 ALA A N 1
ATOM 657 C CA . ALA A 1 85 ? 1.988 -6.707 -13.023 1 97.75 85 ALA A CA 1
ATOM 658 C C . ALA A 1 85 ? 2 -6.754 -11.492 1 97.75 85 ALA A C 1
ATOM 660 O O . ALA A 1 85 ? 0.983 -6.484 -10.852 1 97.75 85 ALA A O 1
ATOM 661 N N . ARG A 1 86 ? 3.15 -7.098 -10.93 1 96.44 86 ARG A N 1
ATOM 662 C CA . ARG A 1 86 ? 3.338 -7.109 -9.477 1 96.44 86 ARG A CA 1
ATOM 663 C C . ARG A 1 86 ? 4.57 -6.309 -9.078 1 96.44 86 ARG A C 1
ATOM 665 O O . ARG A 1 86 ? 5.605 -6.383 -9.742 1 96.44 86 ARG A O 1
ATOM 672 N N . GLY A 1 87 ? 4.352 -5.535 -8.031 1 96.56 87 GLY A N 1
ATOM 673 C CA . GLY A 1 87 ? 5.461 -4.707 -7.586 1 96.56 87 GLY A CA 1
ATOM 674 C C . GLY A 1 87 ? 5.93 -5.043 -6.18 1 96.56 87 GLY A C 1
ATOM 675 O O . GLY A 1 87 ? 5.176 -5.613 -5.391 1 96.56 87 GLY A O 1
ATOM 676 N N . LYS A 1 88 ? 7.172 -4.703 -5.949 1 95.56 88 LYS A N 1
ATOM 677 C CA . LYS A 1 88 ? 7.789 -4.84 -4.633 1 95.56 88 LYS A CA 1
ATOM 678 C C . LYS A 1 88 ? 8.852 -3.768 -4.406 1 95.56 88 LYS A C 1
ATOM 680 O O . LYS A 1 88 ? 9.508 -3.33 -5.352 1 95.56 88 LYS A O 1
ATOM 685 N N . ALA A 1 89 ? 8.883 -3.322 -3.215 1 97.56 89 ALA A N 1
ATOM 686 C CA . ALA A 1 89 ? 9.953 -2.412 -2.811 1 97.56 89 ALA A CA 1
ATOM 687 C C . ALA A 1 89 ? 11.078 -3.164 -2.098 1 97.56 89 ALA A C 1
ATOM 689 O O . ALA A 1 89 ? 10.812 -4.043 -1.271 1 97.56 89 ALA A O 1
ATOM 690 N N . GLU A 1 90 ? 12.289 -2.836 -2.49 1 96.56 90 GLU A N 1
ATOM 691 C CA . GLU A 1 90 ? 13.445 -3.518 -1.907 1 96.56 90 GLU A CA 1
ATOM 692 C C . GLU A 1 90 ? 14.562 -2.533 -1.577 1 96.56 90 GLU A C 1
ATOM 694 O O . GLU A 1 90 ? 14.844 -1.622 -2.357 1 96.56 90 GLU A O 1
ATOM 699 N N . ARG A 1 91 ? 15.172 -2.77 -0.463 1 94.88 91 ARG A N 1
ATOM 700 C CA . ARG A 1 91 ? 16.312 -1.944 -0.094 1 94.88 91 ARG A CA 1
ATOM 701 C C . ARG A 1 91 ? 17.578 -2.391 -0.834 1 94.88 91 ARG A C 1
ATOM 703 O O . ARG A 1 91 ? 17.75 -3.576 -1.119 1 94.88 91 ARG A O 1
ATOM 710 N N . GLU A 1 92 ? 18.375 -1.384 -0.997 1 91.94 92 GLU A N 1
ATOM 711 C CA . GLU A 1 92 ? 19.672 -1.717 -1.566 1 91.94 92 GLU A CA 1
ATOM 712 C C . GLU A 1 92 ? 20.438 -2.691 -0.672 1 91.94 92 GLU A C 1
ATOM 714 O O . GLU A 1 92 ? 20.516 -2.494 0.542 1 91.94 92 GLU A O 1
ATOM 719 N N . GLY A 1 93 ? 20.859 -3.715 -1.311 1 88.25 93 GLY A N 1
ATOM 720 C CA . GLY A 1 93 ? 21.703 -4.652 -0.599 1 88.25 93 GLY A CA 1
ATOM 721 C C . GLY A 1 93 ? 20.938 -5.629 0.265 1 88.25 93 GLY A C 1
ATOM 722 O O . GLY A 1 93 ? 21.531 -6.457 0.959 1 88.25 93 GLY A O 1
ATOM 723 N N . ALA A 1 94 ? 19.656 -5.598 0.214 1 88.69 94 ALA A N 1
ATOM 724 C CA . ALA A 1 94 ? 18.828 -6.484 1.035 1 88.69 94 ALA A CA 1
ATOM 725 C C . ALA A 1 94 ? 17.719 -7.133 0.207 1 88.69 94 ALA A C 1
ATOM 727 O O . ALA A 1 94 ? 16.547 -6.887 0.441 1 88.69 94 ALA A O 1
ATOM 728 N N . PRO A 1 95 ? 18.219 -7.969 -0.703 1 87 95 PRO A N 1
ATOM 729 C CA . PRO A 1 95 ? 17.188 -8.625 -1.516 1 87 95 PRO A CA 1
ATOM 730 C C . PRO A 1 95 ? 16.312 -9.578 -0.703 1 87 95 PRO A C 1
ATOM 732 O O . PRO A 1 95 ? 16.797 -10.219 0.234 1 87 95 PRO A O 1
ATOM 735 N N . ARG A 1 96 ? 15.078 -9.578 -1.05 1 90.69 96 ARG A N 1
ATOM 736 C CA . ARG A 1 96 ? 14.141 -10.43 -0.323 1 90.69 96 ARG A CA 1
ATOM 737 C C . ARG A 1 96 ? 13.289 -11.258 -1.284 1 90.69 96 ARG A C 1
ATOM 739 O O . ARG A 1 96 ? 13.008 -10.82 -2.402 1 90.69 96 ARG A O 1
ATOM 746 N N . GLU A 1 97 ? 12.836 -12.375 -0.783 1 89.44 97 GLU A N 1
ATOM 747 C CA . GLU A 1 97 ? 11.922 -13.219 -1.546 1 89.44 97 GLU A CA 1
ATOM 748 C C . GLU A 1 97 ? 10.469 -12.93 -1.176 1 89.44 97 GLU A C 1
ATOM 750 O O . GLU A 1 97 ? 9.555 -13.258 -1.935 1 89.44 97 GLU A O 1
ATOM 755 N N . ASP A 1 98 ? 10.352 -12.367 0.015 1 92.38 98 ASP A N 1
ATOM 756 C CA . ASP A 1 98 ? 9.008 -12 0.45 1 92.38 98 ASP A CA 1
ATOM 757 C C . ASP A 1 98 ? 8.688 -10.547 0.091 1 92.38 98 ASP A C 1
ATOM 759 O O . ASP A 1 98 ? 9.516 -9.859 -0.504 1 92.38 98 ASP A O 1
ATOM 763 N N . ASP A 1 99 ? 7.5 -10.094 0.378 1 90.25 99 ASP A N 1
ATOM 764 C CA . ASP A 1 99 ? 7.07 -8.742 0.057 1 90.25 99 ASP A CA 1
ATOM 765 C C . ASP A 1 99 ? 7.266 -7.805 1.25 1 90.25 99 ASP A C 1
ATOM 767 O O . ASP A 1 99 ? 6.711 -6.703 1.278 1 90.25 99 ASP A O 1
ATOM 771 N N . TYR A 1 100 ? 8.023 -8.297 2.209 1 92.88 100 TYR A N 1
ATOM 772 C CA . TYR A 1 100 ? 8.227 -7.492 3.408 1 92.88 100 TYR A CA 1
ATOM 773 C C . TYR A 1 100 ? 9.266 -6.406 3.162 1 92.88 100 TYR A C 1
ATOM 775 O O . TYR A 1 100 ? 10.258 -6.633 2.465 1 92.88 100 TYR A O 1
ATOM 783 N N . PHE A 1 101 ? 9.039 -5.211 3.697 1 95.69 101 PHE A N 1
ATOM 784 C CA . PHE A 1 101 ? 9.992 -4.117 3.66 1 95.69 101 PHE A CA 1
ATOM 785 C C . PHE A 1 101 ? 10.469 -3.766 5.066 1 95.69 101 PHE A C 1
ATOM 787 O O . PHE A 1 101 ? 9.688 -3.312 5.898 1 95.69 101 PHE A O 1
ATOM 794 N N . GLU A 1 102 ? 11.688 -3.957 5.273 1 92.25 102 GLU A N 1
ATOM 795 C CA . GLU A 1 102 ? 12.25 -3.652 6.586 1 92.25 102 GLU A CA 1
ATOM 796 C C . GLU A 1 102 ? 12.438 -2.15 6.77 1 92.25 102 GLU A C 1
ATOM 798 O O . GLU A 1 102 ? 12.945 -1.47 5.875 1 92.25 102 GLU A O 1
ATOM 803 N N . ALA A 1 103 ? 12.031 -1.732 7.934 1 94.56 103 ALA A N 1
ATOM 804 C CA . ALA A 1 103 ? 12.227 -0.319 8.25 1 94.56 103 ALA A CA 1
ATOM 805 C C . ALA A 1 103 ? 13.695 0.072 8.141 1 94.56 103 ALA A C 1
ATOM 807 O O . ALA A 1 103 ? 14.578 -0.708 8.508 1 94.56 103 ALA A O 1
ATOM 808 N N . VAL A 1 104 ? 13.922 1.296 7.695 1 96.38 104 VAL A N 1
ATOM 809 C CA . VAL A 1 104 ? 15.297 1.762 7.539 1 96.38 104 VAL A CA 1
ATOM 810 C C . VAL A 1 104 ? 15.398 3.223 7.973 1 96.38 104 VAL A C 1
ATOM 812 O O . VAL A 1 104 ? 14.516 4.027 7.672 1 96.38 104 VAL A O 1
ATOM 815 N N . LEU A 1 105 ? 16.422 3.502 8.672 1 97.19 105 LEU A N 1
ATOM 816 C CA . LEU A 1 105 ? 16.672 4.855 9.156 1 97.19 105 LEU A CA 1
ATOM 817 C C . LEU A 1 105 ? 17.406 5.684 8.102 1 97.19 105 LEU A C 1
ATOM 819 O O . LEU A 1 105 ? 18.328 5.188 7.445 1 97.19 105 LEU A O 1
ATOM 823 N N . ILE A 1 106 ? 17.016 6.852 7.895 1 98.06 106 ILE A N 1
ATOM 824 C CA . ILE A 1 106 ? 17.719 7.828 7.078 1 98.06 106 ILE A CA 1
ATOM 825 C C . ILE A 1 106 ? 18.141 9.016 7.941 1 98.06 106 ILE A C 1
ATOM 827 O O . ILE A 1 106 ? 17.297 9.656 8.578 1 98.06 106 ILE A O 1
ATOM 831 N N . GLN A 1 107 ? 19.391 9.258 7.938 1 97.62 107 GLN A N 1
ATOM 832 C CA . GLN A 1 107 ? 19.938 10.266 8.836 1 97.62 107 GLN A CA 1
ATOM 833 C C . GLN A 1 107 ? 19.672 11.68 8.305 1 97.62 107 GLN A C 1
ATOM 835 O O . GLN A 1 107 ? 19.234 11.844 7.168 1 97.62 107 GLN A O 1
ATOM 840 N N . LYS A 1 108 ? 19.938 12.625 9.148 1 96.81 108 LYS A N 1
ATOM 841 C CA . LYS A 1 108 ? 19.734 14.031 8.812 1 96.81 108 LYS A CA 1
ATOM 842 C C . LYS A 1 108 ? 20.688 14.477 7.703 1 96.81 108 LYS A C 1
ATOM 844 O O . LYS A 1 108 ? 21.719 13.844 7.473 1 96.81 108 LYS A O 1
ATOM 849 N N . LYS A 1 109 ? 20.312 15.562 7.164 1 96.88 109 LYS A N 1
ATOM 850 C CA . LYS A 1 109 ? 21.125 16.141 6.098 1 96.88 109 LYS A CA 1
ATOM 851 C C . LYS A 1 109 ? 22.562 16.328 6.551 1 96.88 109 LYS A C 1
ATOM 853 O O . LYS A 1 109 ? 22.828 16.859 7.629 1 96.88 109 LYS A O 1
ATOM 858 N N . GLY A 1 110 ? 23.469 15.82 5.742 1 95.56 110 GLY A N 1
ATOM 859 C CA . GLY A 1 110 ? 24.875 16.047 6.008 1 95.56 110 GLY A CA 1
ATOM 860 C C . GLY A 1 110 ? 25.469 15.039 6.977 1 95.56 110 GLY A C 1
ATOM 861 O O . GLY A 1 110 ? 26.531 15.281 7.566 1 95.56 110 GLY A O 1
ATOM 862 N N . ASP A 1 111 ? 24.859 14.023 7.16 1 96.06 111 ASP A N 1
ATOM 863 C CA . ASP A 1 111 ? 25.375 12.977 8.031 1 96.06 111 ASP A CA 1
ATOM 864 C C . ASP A 1 111 ? 26.812 12.602 7.645 1 96.06 111 ASP A C 1
ATOM 866 O O . ASP A 1 111 ? 27.125 12.461 6.457 1 96.06 111 ASP A O 1
ATOM 870 N N . LYS A 1 112 ? 27.672 12.43 8.625 1 95.31 112 LYS A N 1
ATOM 871 C CA . LYS A 1 112 ? 29.094 12.227 8.422 1 95.31 112 LYS A CA 1
ATOM 872 C C . LYS A 1 112 ? 29.359 10.922 7.668 1 95.31 112 LYS A C 1
ATOM 874 O O . LYS A 1 112 ? 30.359 10.805 6.953 1 95.31 112 LYS A O 1
ATOM 879 N N . ASN A 1 113 ? 28.516 9.977 7.855 1 95.19 113 ASN A N 1
ATOM 880 C CA . ASN A 1 113 ? 28.719 8.664 7.234 1 95.19 113 ASN A CA 1
ATOM 881 C C . ASN A 1 113 ? 27.969 8.562 5.906 1 95.19 113 ASN A C 1
ATOM 883 O O . ASN A 1 113 ? 27.906 7.48 5.312 1 95.19 113 ASN A O 1
ATOM 887 N N . GLY A 1 114 ? 27.344 9.648 5.461 1 94 114 GLY A N 1
ATOM 888 C CA . GLY A 1 114 ? 26.609 9.633 4.203 1 94 114 GLY A CA 1
ATOM 889 C C . GLY A 1 114 ? 25.297 8.867 4.285 1 94 114 GLY A C 1
ATOM 890 O O . GLY A 1 114 ? 24.797 8.367 3.273 1 94 114 GLY A O 1
ATOM 891 N N . GLU A 1 115 ? 24.766 8.805 5.516 1 95.69 115 GLU A N 1
ATOM 892 C CA . GLU A 1 115 ? 23.562 8.008 5.723 1 95.69 115 GLU A CA 1
ATOM 893 C C . GLU A 1 115 ? 22.297 8.867 5.609 1 95.69 115 GLU A C 1
ATOM 895 O O . GLU A 1 115 ? 21.25 8.5 6.121 1 95.69 115 GLU A O 1
ATOM 900 N N . ASP A 1 116 ? 22.531 10.078 5.027 1 98 116 ASP A N 1
ATOM 901 C CA . ASP A 1 116 ? 21.391 10.945 4.75 1 98 116 ASP A CA 1
ATOM 902 C C . ASP A 1 116 ? 20.781 10.633 3.387 1 98 116 ASP A C 1
ATOM 904 O O . ASP A 1 116 ? 19.938 11.383 2.887 1 98 116 ASP A O 1
ATOM 908 N N . LYS A 1 117 ? 21.234 9.508 2.83 1 97.06 117 LYS A N 1
ATOM 909 C CA . LYS A 1 117 ? 20.766 9.016 1.539 1 97.06 117 LYS A CA 1
ATOM 910 C C . LYS A 1 117 ? 20.516 7.512 1.576 1 97.06 117 LYS A C 1
ATOM 912 O O . LYS A 1 117 ? 21.281 6.773 2.199 1 97.06 117 LYS A O 1
ATOM 917 N N . LEU A 1 118 ? 19.422 7.102 0.912 1 96.75 118 LEU A N 1
ATOM 918 C CA . LEU A 1 118 ? 19.078 5.691 0.734 1 96.75 118 LEU A CA 1
ATOM 919 C C . LEU A 1 118 ? 18.719 5.398 -0.718 1 96.75 118 LEU A C 1
ATOM 921 O O . LEU A 1 118 ? 18.203 6.273 -1.425 1 96.75 118 LEU A O 1
ATOM 925 N N . HIS A 1 119 ? 19.016 4.172 -1.06 1 97.56 119 HIS A N 1
ATOM 926 C CA . HIS A 1 119 ? 18.531 3.668 -2.342 1 97.56 119 HIS A CA 1
ATOM 927 C C . HIS A 1 119 ? 17.531 2.541 -2.146 1 97.56 119 HIS A C 1
ATOM 929 O O . HIS A 1 119 ? 17.844 1.52 -1.53 1 97.56 119 HIS A O 1
ATOM 935 N N . ILE A 1 120 ? 16.375 2.799 -2.639 1 98 120 ILE A N 1
ATOM 936 C CA . ILE A 1 120 ? 15.312 1.803 -2.617 1 98 120 ILE A CA 1
ATOM 937 C C . ILE A 1 120 ? 14.883 1.48 -4.047 1 98 120 ILE A C 1
ATOM 939 O O . ILE A 1 120 ? 14.82 2.369 -4.898 1 98 120 ILE A O 1
ATOM 943 N N . PHE A 1 121 ? 14.594 0.249 -4.27 1 98.19 121 PHE A N 1
ATOM 944 C CA . PHE A 1 121 ? 14.273 -0.185 -5.625 1 98.19 121 PHE A CA 1
ATOM 945 C C . PHE A 1 121 ? 12.797 -0.53 -5.75 1 98.19 121 PHE A C 1
ATOM 947 O O . PHE A 1 121 ? 12.227 -1.188 -4.875 1 98.19 121 PHE A O 1
ATOM 954 N N . ALA A 1 122 ? 12.211 -0.037 -6.801 1 98.5 122 ALA A N 1
ATOM 955 C CA . ALA A 1 122 ? 10.922 -0.551 -7.258 1 98.5 122 ALA A CA 1
ATOM 956 C C . ALA A 1 122 ? 11.109 -1.687 -8.258 1 98.5 122 ALA A C 1
ATOM 958 O O . ALA A 1 122 ? 11.602 -1.469 -9.367 1 98.5 122 ALA A O 1
ATOM 959 N N . LYS A 1 123 ? 10.703 -2.838 -7.883 1 98 123 LYS A N 1
ATOM 960 C CA . LYS A 1 123 ? 10.789 -4 -8.758 1 98 123 LYS A CA 1
ATOM 961 C C . LYS A 1 123 ? 9.414 -4.391 -9.289 1 98 123 LYS A C 1
ATOM 963 O O . LYS A 1 123 ? 8.469 -4.574 -8.516 1 98 123 LYS A O 1
ATOM 968 N N . ILE A 1 124 ? 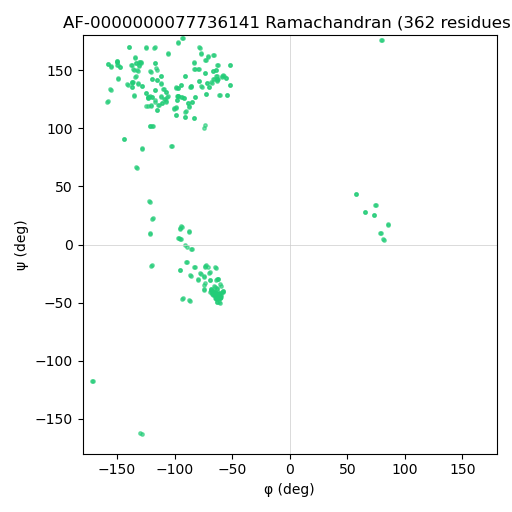9.359 -4.5 -10.562 1 98.5 124 ILE A N 1
ATOM 969 C CA . ILE A 1 124 ? 8.094 -4.812 -11.211 1 98.5 124 ILE A CA 1
ATOM 970 C C . ILE A 1 124 ? 8.219 -6.117 -11.992 1 98.5 124 ILE A C 1
ATOM 972 O O . ILE A 1 124 ? 9.039 -6.223 -12.914 1 98.5 124 ILE A O 1
ATOM 976 N N . ARG A 1 125 ? 7.461 -7.055 -11.656 1 98 125 ARG A N 1
ATOM 977 C CA . ARG A 1 125 ? 7.383 -8.305 -12.406 1 98 125 ARG A CA 1
ATOM 978 C C . ARG A 1 125 ? 6.191 -8.305 -13.352 1 98 125 ARG A C 1
ATOM 980 O O . ARG A 1 125 ? 5.059 -8.062 -12.938 1 98 125 ARG A O 1
ATOM 987 N N . LEU A 1 126 ? 6.434 -8.516 -14.555 1 98.69 126 LEU A N 1
ATOM 988 C CA . LEU A 1 126 ? 5.402 -8.688 -15.57 1 98.69 126 LEU A CA 1
ATOM 989 C C . LEU A 1 126 ? 5.309 -10.141 -16.016 1 98.69 126 LEU A C 1
ATOM 991 O O . LEU A 1 126 ? 6.305 -10.727 -16.453 1 98.69 126 LEU A O 1
ATOM 995 N N . THR A 1 127 ? 4.152 -10.711 -15.906 1 98.38 127 THR A N 1
ATOM 996 C CA . THR A 1 127 ? 3.936 -12.109 -16.25 1 98.38 127 THR A CA 1
ATOM 997 C C . THR A 1 127 ? 2.855 -12.242 -17.328 1 98.38 127 THR A C 1
ATOM 999 O O . THR A 1 127 ? 1.743 -11.742 -17.156 1 98.38 127 THR A O 1
ATOM 1002 N N . ALA A 1 128 ? 3.207 -12.922 -18.344 1 98.44 128 ALA A N 1
ATOM 1003 C CA . ALA A 1 128 ? 2.238 -13.148 -19.406 1 98.44 128 ALA A CA 1
ATOM 1004 C C . ALA A 1 128 ? 1.048 -13.961 -18.906 1 98.44 128 ALA A C 1
ATOM 1006 O O . ALA A 1 128 ? 1.21 -14.883 -18.109 1 98.44 128 ALA A O 1
ATOM 1007 N N . ARG A 1 129 ? -0.069 -13.617 -19.453 1 97.5 129 ARG A N 1
ATOM 1008 C CA . ARG A 1 129 ? -1.312 -14.297 -19.109 1 97.5 129 ARG A CA 1
ATOM 1009 C C . ARG A 1 129 ? -2.008 -14.852 -20.344 1 97.5 129 ARG A C 1
ATOM 1011 O O . ARG A 1 129 ? -1.548 -14.641 -21.469 1 97.5 129 ARG A O 1
ATOM 1018 N N . LYS A 1 130 ? -3.059 -15.68 -20.047 1 96.19 130 LYS A N 1
ATOM 1019 C CA . LYS A 1 130 ? -3.986 -16.156 -21.062 1 96.19 130 LYS A CA 1
ATOM 1020 C C . LYS A 1 130 ? -3.281 -17.062 -22.062 1 96.19 130 LYS A C 1
ATOM 1022 O O . LYS A 1 130 ? -3.602 -17.062 -23.25 1 96.19 130 LYS A O 1
ATOM 1027 N N . GLY A 1 131 ? -2.266 -17.703 -21.625 1 96.25 131 GLY A N 1
ATOM 1028 C CA . GLY A 1 131 ? -1.571 -18.672 -22.453 1 96.25 131 GLY A CA 1
ATOM 1029 C C . GLY A 1 131 ? -0.637 -18.047 -23.469 1 96.25 131 GLY A C 1
ATOM 1030 O O . GLY A 1 131 ? -0.083 -18.734 -24.328 1 96.25 131 GLY A O 1
ATOM 1031 N N . LEU A 1 132 ? -0.429 -16.812 -23.344 1 97.12 132 LEU A N 1
ATOM 1032 C CA . LEU A 1 132 ? 0.464 -16.109 -24.266 1 97.12 132 LEU A CA 1
ATOM 1033 C C . LEU A 1 132 ? 1.918 -16.266 -23.828 1 97.12 132 LEU A C 1
ATOM 1035 O O . LEU A 1 132 ? 2.203 -16.406 -22.641 1 97.12 132 LEU A O 1
ATOM 1039 N N . SER A 1 133 ? 2.764 -16.219 -24.844 1 96.88 133 SER A N 1
ATOM 1040 C CA . SER A 1 133 ? 4.172 -16.031 -24.516 1 96.88 133 SER A CA 1
ATOM 1041 C C . SER A 1 133 ? 4.445 -14.617 -24.016 1 96.88 133 SER A C 1
ATOM 1043 O O . SER A 1 133 ? 3.662 -13.703 -24.266 1 96.88 133 SER A O 1
ATOM 1045 N N . LEU A 1 134 ? 5.562 -14.5 -23.375 1 98.25 134 LEU A N 1
ATOM 1046 C CA . LEU A 1 134 ? 5.926 -13.172 -22.875 1 98.25 134 LEU A CA 1
ATOM 1047 C C . LEU A 1 134 ? 6.074 -12.188 -24.031 1 98.25 134 LEU A C 1
ATOM 1049 O O . LEU A 1 134 ? 5.586 -11.055 -23.953 1 98.25 134 LEU A O 1
ATOM 1053 N N . ALA A 1 135 ? 6.688 -12.594 -25.062 1 96.75 135 ALA A N 1
ATOM 1054 C CA . ALA A 1 135 ? 6.922 -11.734 -26.219 1 96.75 135 ALA A CA 1
ATOM 1055 C C . ALA A 1 135 ? 5.602 -11.266 -26.828 1 96.75 135 ALA A C 1
ATOM 1057 O O . ALA A 1 135 ? 5.445 -10.094 -27.172 1 96.75 135 ALA A O 1
ATOM 1058 N N . GLU A 1 136 ? 4.711 -12.156 -26.984 1 96.44 136 GLU A N 1
ATOM 1059 C CA . GLU A 1 136 ? 3.402 -11.82 -27.531 1 96.44 136 GLU A CA 1
ATOM 1060 C C . GLU A 1 136 ? 2.66 -10.836 -26.641 1 96.44 136 GLU A C 1
ATOM 1062 O O . GLU A 1 136 ? 2.09 -9.852 -27.109 1 96.44 136 GLU A O 1
ATOM 1067 N N . ALA A 1 137 ? 2.693 -11.133 -25.344 1 97.94 137 ALA A N 1
ATOM 1068 C CA . ALA A 1 137 ? 1.993 -10.281 -24.375 1 97.94 137 ALA A CA 1
ATOM 1069 C C . ALA A 1 137 ? 2.584 -8.875 -24.359 1 97.94 137 ALA A C 1
ATOM 1071 O O . ALA A 1 137 ? 1.849 -7.891 -24.281 1 97.94 137 ALA A O 1
ATOM 1072 N N . LEU A 1 138 ? 3.867 -8.781 -24.5 1 98.06 138 LEU A N 1
ATOM 1073 C CA . LEU A 1 138 ? 4.535 -7.492 -24.359 1 98.06 138 LEU A CA 1
ATOM 1074 C C . LEU A 1 138 ? 4.469 -6.703 -25.656 1 98.06 138 LEU A C 1
ATOM 1076 O O . LEU A 1 138 ? 4.703 -5.492 -25.672 1 98.06 138 LEU A O 1
ATOM 1080 N N . SER A 1 139 ? 4.219 -7.336 -26.734 1 96.94 139 SER A N 1
ATOM 1081 C CA . SER A 1 139 ? 4.188 -6.656 -28.031 1 96.94 139 SER A CA 1
ATOM 1082 C C . SER A 1 139 ? 3.057 -5.637 -28.078 1 96.94 139 SER A C 1
ATOM 1084 O O . SER A 1 139 ? 3.094 -4.707 -28.891 1 96.94 139 SER A O 1
ATOM 1086 N N . HIS A 1 140 ? 2.018 -5.766 -27.188 1 96.69 140 HIS A N 1
ATOM 1087 C CA . HIS A 1 140 ? 0.904 -4.824 -27.156 1 96.69 140 HIS A CA 1
ATOM 1088 C C . HIS A 1 140 ? 0.823 -4.125 -25.797 1 96.69 140 HIS A C 1
ATOM 1090 O O . HIS A 1 140 ? -0.248 -3.664 -25.391 1 96.69 140 HIS A O 1
ATOM 1096 N N . MET A 1 141 ? 1.94 -4.152 -25.203 1 97.44 141 MET A N 1
ATOM 1097 C CA . MET A 1 141 ? 1.984 -3.613 -23.859 1 97.44 141 MET A CA 1
ATOM 1098 C C . MET A 1 141 ? 1.637 -2.129 -23.844 1 97.44 141 MET A C 1
ATOM 1100 O O . MET A 1 141 ? 1.824 -1.439 -24.859 1 97.44 141 MET A O 1
ATOM 1104 N N . VAL A 1 142 ? 1.148 -1.723 -22.688 1 97.81 142 VAL A N 1
ATOM 1105 C CA . VAL A 1 142 ? 0.826 -0.317 -22.469 1 97.81 142 VAL A CA 1
ATOM 1106 C C . VAL A 1 142 ? 1.693 0.243 -21.344 1 97.81 142 VAL A C 1
ATOM 1108 O O . VAL A 1 142 ? 2.438 -0.499 -20.703 1 97.81 142 VAL A O 1
ATOM 1111 N N . ASP A 1 143 ? 1.645 1.569 -21.219 1 98.44 143 ASP A N 1
ATOM 1112 C CA . ASP A 1 143 ? 2.348 2.189 -20.094 1 98.44 143 ASP A CA 1
ATOM 1113 C C . ASP A 1 143 ? 1.768 1.728 -18.766 1 98.44 143 ASP A C 1
ATOM 1115 O O . ASP A 1 143 ? 0.555 1.549 -18.641 1 98.44 143 ASP A O 1
ATOM 1119 N N . VAL A 1 144 ? 2.617 1.542 -17.828 1 98.25 144 VAL A N 1
ATOM 1120 C CA . VAL A 1 144 ? 2.199 1.118 -16.484 1 98.25 144 VAL A CA 1
ATOM 1121 C C . VAL A 1 144 ? 2.596 2.176 -15.461 1 98.25 144 VAL A C 1
ATOM 1123 O O . VAL A 1 144 ? 3.752 2.234 -15.039 1 98.25 144 VAL A O 1
ATOM 1126 N N . PRO A 1 145 ? 1.639 2.998 -15.016 1 98.31 145 PRO A N 1
ATOM 1127 C CA . PRO A 1 145 ? 1.953 3.859 -13.875 1 98.31 145 PRO A CA 1
ATOM 1128 C C . PRO A 1 145 ? 2.262 3.068 -12.602 1 98.31 145 PRO A C 1
ATOM 1130 O O . PRO A 1 145 ? 1.636 2.037 -12.344 1 98.31 145 PRO A O 1
ATOM 1133 N N . ILE A 1 146 ? 3.234 3.559 -11.867 1 98.38 146 ILE A N 1
ATOM 1134 C CA . ILE A 1 146 ? 3.629 2.918 -10.617 1 98.38 146 ILE A CA 1
ATOM 1135 C C . ILE A 1 146 ? 3.557 3.926 -9.477 1 98.38 146 ILE A C 1
ATOM 1137 O O . ILE A 1 146 ? 4.176 4.992 -9.539 1 98.38 146 ILE A O 1
ATOM 1141 N N . ASP A 1 147 ? 2.729 3.639 -8.508 1 98.12 147 ASP A N 1
ATOM 1142 C CA . ASP A 1 147 ? 2.77 4.383 -7.25 1 98.12 147 ASP A CA 1
ATOM 1143 C C . ASP A 1 147 ? 3.762 3.756 -6.273 1 98.12 147 ASP A C 1
ATOM 1145 O O . ASP A 1 147 ? 3.646 2.576 -5.934 1 98.12 147 ASP A O 1
ATOM 1149 N N . PHE A 1 148 ? 4.723 4.52 -5.926 1 98.69 148 PHE A N 1
ATOM 1150 C CA . PHE A 1 148 ? 5.621 4.105 -4.855 1 98.69 148 PHE A CA 1
ATOM 1151 C C . PHE A 1 148 ? 5.234 4.77 -3.537 1 98.69 148 PHE A C 1
ATOM 1153 O O . PHE A 1 148 ? 5.375 5.984 -3.383 1 98.69 148 PHE A O 1
ATOM 1160 N N . ILE A 1 149 ? 4.754 3.934 -2.645 1 98.25 149 ILE A N 1
ATOM 1161 C CA . ILE A 1 149 ? 4.16 4.398 -1.395 1 98.25 149 ILE A CA 1
ATOM 1162 C C . ILE A 1 149 ? 5.051 3.998 -0.22 1 98.25 149 ILE A C 1
ATOM 1164 O O . ILE A 1 149 ? 5.59 2.889 -0.192 1 98.25 149 ILE A O 1
ATOM 1168 N N . TRP A 1 150 ? 5.191 4.906 0.725 1 97.94 150 TRP A N 1
ATOM 1169 C CA . TRP A 1 150 ? 5.926 4.52 1.928 1 97.94 150 TRP A CA 1
ATOM 1170 C C . TRP A 1 150 ? 5.422 5.293 3.143 1 97.94 150 TRP A C 1
ATOM 1172 O O . TRP A 1 150 ? 4.809 6.355 3 1 97.94 150 TRP A O 1
ATOM 1182 N N . MET A 1 151 ? 5.633 4.652 4.258 1 97.5 151 MET A N 1
ATOM 1183 C CA . MET A 1 151 ? 5.398 5.32 5.531 1 97.5 151 MET A CA 1
ATOM 1184 C C . MET A 1 151 ? 6.688 5.93 6.074 1 97.5 151 MET A C 1
ATOM 1186 O O . MET A 1 151 ? 7.754 5.32 5.973 1 97.5 151 MET A O 1
ATOM 1190 N N . GLU A 1 152 ? 6.594 7.117 6.57 1 97.62 152 GLU A N 1
ATOM 1191 C CA . GLU A 1 152 ? 7.77 7.723 7.191 1 97.62 152 GLU A CA 1
ATOM 1192 C C . GLU A 1 152 ? 7.41 8.398 8.508 1 97.62 152 GLU A C 1
ATOM 1194 O O . GLU A 1 152 ? 6.258 8.789 8.719 1 97.62 152 GLU A O 1
ATOM 1199 N N . THR A 1 153 ? 8.406 8.406 9.375 1 96.38 153 THR A N 1
ATOM 1200 C CA . THR A 1 153 ? 8.25 9.07 10.664 1 96.38 153 THR A CA 1
ATOM 1201 C C . THR A 1 153 ? 9.594 9.602 11.164 1 96.38 153 THR A C 1
ATOM 1203 O O . THR A 1 153 ? 10.648 9.18 10.695 1 96.38 153 THR A O 1
ATOM 1206 N N . GLY A 1 154 ? 9.516 10.492 11.977 1 94.56 154 GLY A N 1
ATOM 1207 C CA . GLY A 1 154 ? 10.594 11.18 12.672 1 94.56 154 GLY A CA 1
ATOM 1208 C C . GLY A 1 154 ? 10.102 12.102 13.773 1 94.56 154 GLY A C 1
ATOM 1209 O O . GLY A 1 154 ? 9.406 11.664 14.695 1 94.56 154 GLY A O 1
ATOM 1210 N N . ARG A 1 155 ? 10.391 13.312 13.555 1 92.69 155 ARG A N 1
ATOM 1211 C CA . ARG A 1 155 ? 9.773 14.289 14.453 1 92.69 155 ARG A CA 1
ATOM 1212 C C . ARG A 1 155 ? 8.32 14.539 14.078 1 92.69 155 ARG A C 1
ATOM 1214 O O . ARG A 1 155 ? 7.516 14.945 14.922 1 92.69 155 ARG A O 1
ATOM 1221 N N . THR A 1 156 ? 8.07 14.289 12.859 1 91.94 156 THR A N 1
ATOM 1222 C CA . THR A 1 156 ? 6.684 14.32 12.398 1 91.94 156 THR A CA 1
ATOM 1223 C C . THR A 1 156 ? 6.008 12.969 12.641 1 91.94 156 THR A C 1
ATOM 1225 O O . THR A 1 156 ? 6.613 11.922 12.422 1 91.94 156 THR A O 1
ATOM 1228 N N . PRO A 1 157 ? 4.719 13.047 13.156 1 93.44 157 PRO A N 1
ATOM 1229 C CA . PRO A 1 157 ? 3.998 11.773 13.281 1 93.44 157 PRO A CA 1
ATOM 1230 C C . PRO A 1 157 ? 3.992 10.977 11.977 1 93.44 157 PRO A C 1
ATOM 1232 O O . PRO A 1 157 ? 4.102 11.547 10.891 1 93.44 157 PRO A O 1
ATOM 1235 N N . TRP A 1 158 ? 3.863 9.75 12.141 1 94.38 158 TRP A N 1
ATOM 1236 C CA . TRP A 1 158 ? 3.902 8.875 10.977 1 94.38 158 TRP A CA 1
ATOM 1237 C C . TRP A 1 158 ? 2.857 9.297 9.945 1 94.38 158 TRP A C 1
ATOM 1239 O O . TRP A 1 158 ? 1.764 9.734 10.305 1 94.38 158 TRP A O 1
ATOM 1249 N N . HIS A 1 159 ? 3.201 9.172 8.688 1 95.81 159 HIS A N 1
ATOM 1250 C CA . HIS A 1 159 ? 2.312 9.422 7.555 1 95.81 159 HIS A CA 1
ATOM 1251 C C . HIS A 1 159 ? 2.795 8.703 6.301 1 95.81 159 HIS A C 1
ATOM 1253 O O . HIS A 1 159 ? 3.98 8.383 6.184 1 95.81 159 HIS A O 1
ATOM 1259 N N . TYR A 1 160 ? 1.887 8.461 5.469 1 96.81 160 TYR A N 1
ATOM 1260 C CA . TYR A 1 160 ? 2.242 7.898 4.172 1 96.81 160 TYR A CA 1
ATOM 1261 C C . TYR A 1 160 ? 2.496 9 3.15 1 96.81 160 TYR A C 1
ATOM 1263 O O . TYR A 1 160 ? 1.883 10.07 3.215 1 96.81 160 TYR A O 1
ATOM 1271 N N . THR A 1 161 ? 3.41 8.719 2.316 1 95.5 161 THR A N 1
ATOM 1272 C CA . THR A 1 161 ? 3.705 9.531 1.143 1 95.5 161 THR A CA 1
ATOM 1273 C C . THR A 1 161 ? 3.879 8.648 -0.094 1 95.5 161 THR A C 1
ATOM 1275 O O . THR A 1 161 ? 3.949 7.426 0.014 1 95.5 161 THR A O 1
ATOM 1278 N N . LYS A 1 162 ? 3.752 9.312 -1.266 1 97.12 162 LYS A N 1
ATOM 1279 C CA . LYS A 1 162 ? 3.969 8.539 -2.482 1 97.12 162 LYS A CA 1
ATOM 1280 C C . LYS A 1 162 ? 4.582 9.398 -3.582 1 97.12 162 LYS A C 1
ATOM 1282 O O . LYS A 1 162 ? 4.512 10.625 -3.531 1 97.12 162 LYS A O 1
ATOM 1287 N N . VAL A 1 163 ? 5.273 8.781 -4.414 1 98 163 VAL A N 1
ATOM 1288 C CA . VAL A 1 163 ? 5.652 9.336 -5.715 1 98 163 VAL A CA 1
ATOM 1289 C C . VAL A 1 163 ? 5.129 8.43 -6.828 1 98 163 VAL A C 1
ATOM 1291 O O . VAL A 1 163 ? 4.945 7.227 -6.629 1 98 163 VAL A O 1
ATOM 1294 N N . ARG A 1 164 ? 4.832 9.109 -7.941 1 97.88 164 ARG A N 1
ATOM 1295 C CA . ARG A 1 164 ? 4.352 8.352 -9.094 1 97.88 164 ARG A CA 1
ATOM 1296 C C . ARG A 1 164 ? 5.312 8.484 -10.273 1 97.88 164 ARG A C 1
ATOM 1298 O O . ARG A 1 164 ? 5.836 9.562 -10.539 1 97.88 164 ARG A O 1
ATOM 1305 N N . PHE A 1 165 ? 5.621 7.383 -10.867 1 98.44 165 PHE A N 1
ATOM 1306 C CA . PHE A 1 165 ? 6.367 7.348 -12.117 1 98.44 165 PHE A CA 1
ATOM 1307 C C . PHE A 1 165 ? 5.805 6.285 -13.055 1 98.44 165 PHE A C 1
ATOM 1309 O O . PHE A 1 165 ? 4.934 5.508 -12.672 1 98.44 165 PHE A O 1
ATOM 1316 N N . THR A 1 166 ? 6.309 6.328 -14.336 1 98.62 166 THR A N 1
ATOM 1317 C CA . THR A 1 166 ? 5.695 5.453 -15.328 1 98.62 166 THR A CA 1
ATOM 1318 C C . THR A 1 166 ? 6.738 4.535 -15.961 1 98.62 166 THR A C 1
ATOM 1320 O O . THR A 1 166 ? 7.836 4.977 -16.297 1 98.62 166 THR A O 1
ATOM 1323 N N . LEU A 1 167 ? 6.465 3.256 -15.93 1 98.62 167 LEU A N 1
ATOM 1324 C CA . LEU A 1 167 ? 7.145 2.293 -16.797 1 98.62 167 LEU A CA 1
ATOM 1325 C C . LEU A 1 167 ? 6.5 2.246 -18.172 1 98.62 167 LEU A C 1
ATOM 1327 O O . LEU A 1 167 ? 5.406 1.696 -18.328 1 98.62 167 LEU A O 1
ATOM 1331 N N . THR A 1 168 ? 7.176 2.75 -19.141 1 98.31 168 THR A N 1
ATOM 1332 C CA . THR A 1 168 ? 6.531 2.934 -20.438 1 98.31 168 THR A CA 1
ATOM 1333 C C . THR A 1 168 ? 6.566 1.639 -21.25 1 98.31 168 THR A C 1
ATOM 1335 O O . THR A 1 168 ? 7.449 0.802 -21.047 1 98.31 168 THR A O 1
ATOM 1338 N N . ALA A 1 169 ? 5.625 1.562 -22.172 1 97.94 169 ALA A N 1
ATOM 1339 C CA . ALA A 1 169 ? 5.598 0.43 -23.094 1 97.94 169 ALA A CA 1
ATOM 1340 C C . ALA A 1 169 ? 6.906 0.323 -23.875 1 97.94 169 ALA A C 1
ATOM 1342 O O . ALA A 1 169 ? 7.43 -0.776 -24.062 1 97.94 169 ALA A O 1
ATOM 1343 N N . GLU A 1 170 ? 7.43 1.435 -24.266 1 97.5 170 GLU A N 1
ATOM 1344 C CA . GLU A 1 170 ? 8.672 1.468 -25.047 1 97.5 170 GLU A CA 1
ATOM 1345 C C . GLU A 1 170 ? 9.844 0.925 -24.219 1 97.5 170 GLU A C 1
ATOM 1347 O O . GLU A 1 170 ? 10.648 0.14 -24.734 1 97.5 170 GLU A O 1
ATOM 1352 N N . GLU A 1 171 ? 9.93 1.372 -23 1 97.75 171 GLU A N 1
ATOM 1353 C CA . GLU A 1 171 ? 10.992 0.873 -22.125 1 97.75 171 GLU A CA 1
ATOM 1354 C C . GLU A 1 171 ? 10.875 -0.634 -21.922 1 97.75 171 GLU A C 1
ATOM 1356 O O . GLU A 1 171 ? 11.875 -1.354 -21.938 1 97.75 171 GLU A O 1
ATOM 1361 N N . ILE A 1 172 ? 9.648 -1.065 -21.734 1 98.5 172 ILE A N 1
ATOM 1362 C CA . ILE A 1 172 ? 9.398 -2.486 -21.531 1 98.5 172 ILE A CA 1
ATOM 1363 C C . ILE A 1 172 ? 9.844 -3.275 -22.75 1 98.5 172 ILE A C 1
ATOM 1365 O O . ILE A 1 172 ? 10.57 -4.266 -22.625 1 98.5 172 ILE A O 1
ATOM 1369 N N . ALA A 1 173 ? 9.43 -2.848 -23.859 1 97.62 173 ALA A N 1
ATOM 1370 C CA . ALA A 1 173 ? 9.766 -3.533 -25.109 1 97.62 173 ALA A CA 1
ATOM 1371 C C . ALA A 1 173 ? 11.273 -3.562 -25.328 1 97.62 173 ALA A C 1
ATOM 1373 O O . ALA A 1 173 ? 11.836 -4.598 -25.688 1 97.62 173 ALA A O 1
ATOM 1374 N N . GLN A 1 174 ? 11.914 -2.453 -25.125 1 97.94 174 GLN A N 1
ATOM 1375 C CA . GLN A 1 174 ? 13.359 -2.355 -25.297 1 97.94 174 GLN A CA 1
ATOM 1376 C C . GLN A 1 174 ? 14.094 -3.314 -24.375 1 97.94 174 GLN A C 1
ATOM 1378 O O . GLN A 1 174 ? 14.984 -4.051 -24.812 1 97.94 174 GLN A O 1
ATOM 1383 N N . LEU A 1 175 ? 13.695 -3.367 -23.156 1 98.31 175 LEU A N 1
ATOM 1384 C CA . LEU A 1 175 ? 14.375 -4.18 -22.141 1 98.31 175 LEU A CA 1
ATOM 1385 C C . LEU A 1 175 ? 14.07 -5.66 -22.344 1 98.31 175 LEU A C 1
ATOM 1387 O O . LEU A 1 175 ? 14.898 -6.516 -22.016 1 98.31 175 LEU A O 1
ATOM 1391 N N . ALA A 1 176 ? 12.922 -5.938 -22.922 1 98.06 176 ALA A N 1
ATOM 1392 C CA . ALA A 1 176 ? 12.523 -7.32 -23.156 1 98.06 176 ALA A CA 1
ATOM 1393 C C . ALA A 1 176 ? 13.016 -7.805 -24.531 1 98.06 176 ALA A C 1
ATOM 1395 O O . ALA A 1 176 ? 12.961 -9 -24.828 1 98.06 176 ALA A O 1
ATOM 1396 N N . GLY A 1 177 ? 13.414 -6.887 -25.359 1 97.12 177 GLY A N 1
ATOM 1397 C CA . GLY A 1 177 ? 13.828 -7.25 -26.719 1 97.12 177 GLY A CA 1
ATOM 1398 C C . GLY A 1 177 ? 12.664 -7.598 -27.625 1 97.12 177 GLY A C 1
ATOM 1399 O O . GLY A 1 177 ? 12.75 -8.539 -28.406 1 97.12 177 GLY A O 1
ATOM 1400 N N . VAL A 1 178 ? 11.625 -6.91 -27.359 1 96.62 178 VAL A N 1
ATOM 1401 C CA . VAL A 1 178 ? 10.43 -7.141 -28.156 1 96.62 178 VAL A CA 1
ATOM 1402 C C . VAL A 1 178 ? 10.094 -5.879 -28.953 1 96.62 178 VAL A C 1
ATOM 1404 O O . VAL A 1 178 ? 10.438 -4.77 -28.547 1 96.62 178 VAL A O 1
ATOM 1407 N N . THR A 1 179 ? 9.477 -6.109 -30.109 1 94.94 179 THR A N 1
ATOM 1408 C CA . THR A 1 179 ? 9.008 -4.996 -30.922 1 94.94 179 THR A CA 1
ATOM 1409 C C . THR A 1 179 ? 7.527 -4.719 -30.672 1 94.94 179 THR A C 1
ATOM 1411 O O . THR A 1 179 ? 6.707 -5.637 -30.719 1 94.94 179 THR A O 1
ATOM 1414 N N . LEU A 1 180 ? 7.242 -3.512 -30.391 1 95.5 180 LEU A N 1
ATOM 1415 C CA . LEU A 1 180 ? 5.852 -3.133 -30.172 1 95.5 180 LEU A CA 1
ATOM 1416 C C . LEU A 1 180 ? 5.047 -3.225 -31.453 1 95.5 180 LEU A C 1
ATOM 1418 O O . LEU A 1 180 ? 5.523 -2.826 -32.531 1 95.5 180 LEU A O 1
ATOM 1422 N N . ALA A 1 181 ? 3.912 -3.717 -31.188 1 88.25 181 ALA A N 1
ATOM 1423 C CA . ALA A 1 181 ? 3.033 -3.797 -32.344 1 88.25 181 ALA A CA 1
ATOM 1424 C C . ALA A 1 181 ? 2.516 -2.416 -32.75 1 88.25 181 ALA A C 1
ATOM 1426 O O . ALA A 1 181 ? 2.291 -1.562 -31.891 1 88.25 181 ALA A O 1
ATOM 1427 N N . LYS A 1 182 ? 2.646 -2.117 -34 1 74.5 182 LYS A N 1
ATOM 1428 C CA . LYS A 1 182 ? 2.121 -0.866 -34.531 1 74.5 182 LYS A CA 1
ATOM 1429 C C . LYS A 1 182 ? 0.6 -0.913 -34.656 1 74.5 182 LYS A C 1
ATOM 1431 O O . LYS A 1 182 ? 0.038 -1.899 -35.125 1 74.5 182 LYS A O 1
ATOM 1436 N N . ASP A 1 183 ? -0.155 -0.272 -33.625 1 58.16 183 ASP A N 1
ATOM 1437 C CA . ASP A 1 183 ? -1.581 -0.178 -33.938 1 58.16 183 ASP A CA 1
ATOM 1438 C C . ASP A 1 183 ? -1.811 0.393 -35.312 1 58.16 183 ASP A C 1
ATOM 1440 O O . ASP A 1 183 ? -1.023 1.213 -35.812 1 58.16 183 ASP A O 1
ATOM 1444 N N . MET B 1 1 ? -14.242 53.438 -10.641 1 83.19 1 MET B N 1
ATOM 1445 C CA . MET B 1 1 ? -13.633 53.125 -9.352 1 83.19 1 MET B CA 1
ATOM 1446 C C . MET B 1 1 ? -14.68 52.562 -8.383 1 83.19 1 MET B C 1
ATOM 1448 O O . MET B 1 1 ? -14.469 51.531 -7.75 1 83.19 1 MET B O 1
ATOM 1452 N N . GLU B 1 2 ? -15.969 52.969 -8.477 1 92.44 2 GLU B N 1
ATOM 1453 C CA . GLU B 1 2 ? -17.031 52.562 -7.57 1 92.44 2 GLU B CA 1
ATOM 1454 C C . GLU B 1 2 ? -17.547 51.156 -7.941 1 92.44 2 GLU B C 1
ATOM 1456 O O . GLU B 1 2 ? -17.797 50.344 -7.062 1 92.44 2 GLU B O 1
ATOM 1461 N N . ILE B 1 3 ? -17.484 50.844 -9.188 1 93.62 3 ILE B N 1
ATOM 1462 C CA . ILE B 1 3 ? -18 49.562 -9.664 1 93.62 3 ILE B CA 1
ATOM 1463 C C . ILE B 1 3 ? -17.047 48.438 -9.258 1 93.62 3 ILE B C 1
ATOM 1465 O O . ILE B 1 3 ? -17.484 47.375 -8.805 1 93.62 3 ILE B O 1
ATOM 1469 N N . ILE B 1 4 ? -15.766 48.719 -9.336 1 93.06 4 ILE B N 1
ATOM 1470 C CA . ILE B 1 4 ? -14.742 47.75 -8.992 1 93.06 4 ILE B CA 1
ATOM 1471 C C . ILE B 1 4 ? -14.812 47.406 -7.508 1 93.06 4 ILE B C 1
ATOM 1473 O O . ILE B 1 4 ? -14.703 46.25 -7.117 1 93.06 4 ILE B O 1
ATOM 1477 N N . PHE B 1 5 ? -15.125 48.469 -6.762 1 92.12 5 PHE B N 1
ATOM 1478 C CA . PHE B 1 5 ? -15.242 48.312 -5.316 1 92.12 5 PHE B CA 1
ATOM 1479 C C . PHE B 1 5 ? -16.391 47.375 -4.969 1 92.12 5 PHE B C 1
ATOM 1481 O O . PHE B 1 5 ? -16.234 46.438 -4.184 1 92.12 5 PHE B O 1
ATOM 1488 N N . TRP B 1 6 ? -17.562 47.562 -5.59 1 91.75 6 TRP B N 1
ATOM 1489 C CA . TRP B 1 6 ? -18.734 46.781 -5.281 1 91.75 6 TRP B CA 1
ATOM 1490 C C . TRP B 1 6 ? -18.562 45.344 -5.75 1 91.75 6 TRP B C 1
ATOM 1492 O O . TRP B 1 6 ? -19.016 44.406 -5.094 1 91.75 6 TRP B O 1
ATOM 1502 N N . ILE B 1 7 ? -17.797 45.125 -6.816 1 93.94 7 ILE B N 1
ATOM 1503 C CA . ILE B 1 7 ? -17.516 43.781 -7.312 1 93.94 7 ILE B CA 1
ATOM 1504 C C . ILE B 1 7 ? -16.641 43.031 -6.312 1 93.94 7 ILE B C 1
ATOM 1506 O O . ILE B 1 7 ? -16.891 41.875 -6.012 1 93.94 7 ILE B O 1
ATOM 1510 N N . LEU B 1 8 ? -15.703 43.75 -5.734 1 94.25 8 LEU B N 1
ATOM 1511 C CA . LEU B 1 8 ? -14.805 43.156 -4.762 1 94.25 8 LEU B CA 1
ATOM 1512 C C . LEU B 1 8 ? -15.555 42.781 -3.49 1 94.25 8 LEU B C 1
ATOM 1514 O O . LEU B 1 8 ? -15.32 41.719 -2.918 1 94.25 8 LEU B O 1
ATOM 1518 N N . VAL B 1 9 ? -16.484 43.625 -3.102 1 92.06 9 VAL B N 1
ATOM 1519 C CA . VAL B 1 9 ? -17.281 43.406 -1.9 1 92.06 9 VAL B CA 1
ATOM 1520 C C . VAL B 1 9 ? -18.172 42.188 -2.105 1 92.06 9 VAL B C 1
ATOM 1522 O O . VAL B 1 9 ? -18.281 41.312 -1.218 1 92.06 9 VAL B O 1
ATOM 1525 N N . VAL B 1 10 ? -18.781 42.094 -3.301 1 93.81 10 VAL B N 1
ATOM 1526 C CA . VAL B 1 10 ? -19.656 40.969 -3.609 1 93.81 10 VAL B CA 1
ATOM 1527 C C . VAL B 1 10 ? -18.844 39.656 -3.656 1 93.81 10 VAL B C 1
ATOM 1529 O O . VAL B 1 10 ? -19.266 38.625 -3.127 1 93.81 10 VAL B O 1
ATOM 1532 N N . CYS B 1 11 ? -17.656 39.781 -4.242 1 93.56 11 CYS B N 1
ATOM 1533 C CA . CYS B 1 11 ? -16.797 38.594 -4.312 1 93.56 11 CYS B CA 1
ATOM 1534 C C . CYS B 1 11 ? -16.391 38.156 -2.916 1 93.56 11 CYS B C 1
ATOM 1536 O O . CYS B 1 11 ? -16.406 36.938 -2.629 1 93.56 11 CYS B O 1
ATOM 1538 N N . LEU B 1 12 ? -16.078 39.125 -2.094 1 94.31 12 LEU B N 1
ATOM 1539 C CA . LEU B 1 12 ? -15.688 38.781 -0.726 1 94.31 12 LEU B CA 1
ATOM 1540 C C . LEU B 1 12 ? -16.859 38.188 0.041 1 94.31 12 LEU B C 1
ATOM 1542 O O . LEU B 1 12 ? -16.672 37.219 0.792 1 94.31 12 LEU B O 1
ATOM 1546 N N . ALA B 1 13 ? -18 38.781 -0.175 1 93.5 13 ALA B N 1
ATOM 1547 C CA . ALA B 1 13 ? -19.188 38.281 0.495 1 93.5 13 ALA B CA 1
ATOM 1548 C C . ALA B 1 13 ? -19.484 36.844 0.059 1 93.5 13 ALA B C 1
ATOM 1550 O O . ALA B 1 13 ? -19.797 36 0.89 1 93.5 13 ALA B O 1
ATOM 1551 N N . VAL B 1 14 ? -19.406 36.531 -1.217 1 93.19 14 VAL B N 1
ATOM 1552 C CA . VAL B 1 14 ? -19.641 35.188 -1.747 1 93.19 14 VAL B CA 1
ATOM 1553 C C . VAL B 1 14 ? -18.625 34.219 -1.176 1 93.19 14 VAL B C 1
ATOM 1555 O O . VAL B 1 14 ? -18.969 33.094 -0.794 1 93.19 14 VAL B O 1
ATOM 1558 N N . TYR B 1 15 ? -17.453 34.656 -1.121 1 92.19 15 TYR B N 1
ATOM 1559 C CA . TYR B 1 15 ? -16.391 33.812 -0.575 1 92.19 15 TYR B CA 1
ATOM 1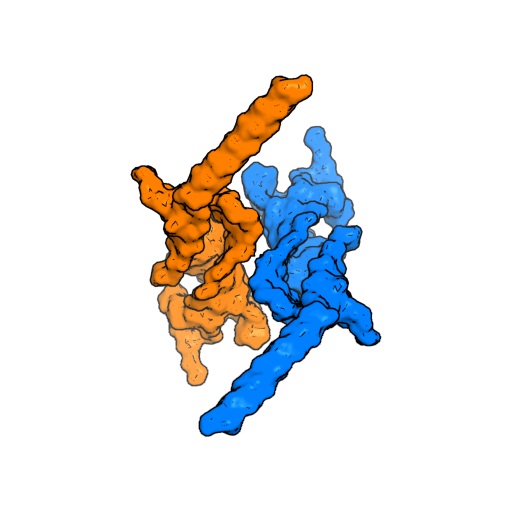560 C C . TYR B 1 15 ? -16.656 33.5 0.888 1 92.19 15 TYR B C 1
ATOM 1562 O O . TYR B 1 15 ? -16.578 32.312 1.288 1 92.19 15 TYR B O 1
ATOM 1570 N N . VAL B 1 16 ? -16.953 34.5 1.679 1 91.75 16 VAL B N 1
ATOM 1571 C CA . VAL B 1 16 ? -17.172 34.312 3.109 1 91.75 16 VAL B CA 1
ATOM 1572 C C . VAL B 1 16 ? -18.406 33.438 3.33 1 91.75 16 VAL B C 1
ATOM 1574 O O . VAL B 1 16 ? -18.375 32.531 4.168 1 91.75 16 VAL B O 1
ATOM 1577 N N . LEU B 1 17 ? -19.438 33.719 2.582 1 90.38 17 LEU B N 1
ATOM 1578 C CA . LEU B 1 17 ? -20.641 32.906 2.695 1 90.38 17 LEU B CA 1
ATOM 1579 C C . LEU B 1 17 ? -20.375 31.469 2.277 1 90.38 17 LEU B C 1
ATOM 1581 O O . LEU B 1 17 ? -20.844 30.531 2.92 1 90.38 17 LEU B O 1
ATOM 1585 N N . GLY B 1 18 ? -19.656 31.375 1.225 1 86.94 18 GLY B N 1
ATOM 1586 C CA . GLY B 1 18 ? -19.266 30.047 0.781 1 86.94 18 GLY B CA 1
ATOM 1587 C C . GLY B 1 18 ? -18.484 29.266 1.822 1 86.94 18 GLY B C 1
ATOM 1588 O O . GLY B 1 18 ? -18.75 28.094 2.062 1 86.94 18 GLY B O 1
ATOM 1589 N N . ARG B 1 19 ? -17.625 29.953 2.453 1 88.19 19 ARG B N 1
ATOM 1590 C CA . ARG B 1 19 ? -16.812 29.312 3.482 1 88.19 19 ARG B CA 1
ATOM 1591 C C . ARG B 1 19 ? -17.656 28.922 4.691 1 88.19 19 ARG B C 1
ATOM 1593 O O . ARG B 1 19 ? -17.422 27.891 5.309 1 88.19 19 ARG B O 1
ATOM 1600 N N . LEU B 1 20 ? -18.5 29.75 5.016 1 88.5 20 LEU B N 1
ATOM 1601 C CA . LEU B 1 20 ? -19.375 29.484 6.152 1 88.5 20 LEU B CA 1
ATOM 1602 C C . LEU B 1 20 ? -20.281 28.297 5.871 1 88.5 20 LEU B C 1
ATOM 1604 O O . LEU B 1 20 ? -20.516 27.453 6.75 1 88.5 20 LEU B O 1
ATOM 1608 N N . VAL B 1 21 ? -20.812 28.234 4.668 1 85.25 21 VAL B N 1
ATOM 1609 C CA . VAL B 1 21 ? -21.656 27.125 4.277 1 85.25 21 VAL B CA 1
ATOM 1610 C C . VAL B 1 21 ? -20.859 25.828 4.316 1 85.25 21 VAL B C 1
ATOM 1612 O O . VAL B 1 21 ? -21.312 24.812 4.863 1 85.25 21 VAL B O 1
ATOM 1615 N N . LEU B 1 22 ? -19.688 25.891 3.84 1 81.88 22 LEU B N 1
ATOM 1616 C CA . LEU B 1 22 ? -18.844 24.688 3.811 1 81.88 22 LEU B CA 1
ATOM 1617 C C . LEU B 1 22 ? -18.469 24.25 5.223 1 81.88 22 LEU B C 1
ATOM 1619 O O . LEU B 1 22 ? -18.406 23.047 5.508 1 81.88 22 LEU B O 1
ATOM 1623 N N . ALA B 1 23 ? -18.172 25.188 5.957 1 85.31 23 ALA B N 1
ATOM 1624 C CA . ALA B 1 23 ? -17.859 24.875 7.352 1 85.31 23 ALA B CA 1
ATOM 1625 C C . ALA B 1 23 ? -19.031 24.234 8.055 1 85.31 23 ALA B C 1
ATOM 1627 O O . ALA B 1 23 ? -18.859 23.328 8.883 1 85.31 23 ALA B O 1
ATOM 1628 N N . SER B 1 24 ? -20.203 24.625 7.691 1 86.94 24 SER B N 1
ATOM 1629 C CA . SER B 1 24 ? -21.406 24.109 8.336 1 86.94 24 SER B CA 1
ATOM 1630 C C . SER B 1 24 ? -21.688 22.672 7.871 1 86.94 24 SER B C 1
ATOM 1632 O O . SER B 1 24 ? -22.25 21.875 8.625 1 86.94 24 SER B O 1
ATOM 1634 N N . LEU B 1 25 ? -21.391 22.391 6.664 1 85.62 25 LEU B N 1
ATOM 1635 C CA . LEU B 1 25 ? -21.625 21.047 6.121 1 85.62 25 LEU B CA 1
ATOM 1636 C C . LEU B 1 25 ? -20.672 20.031 6.742 1 85.62 25 LEU B C 1
ATOM 1638 O O . LEU B 1 25 ? -21 18.844 6.812 1 85.62 25 LEU B O 1
ATOM 1642 N N . GLY B 1 26 ? -19.578 20.391 7.23 1 89.94 26 GLY B N 1
ATOM 1643 C CA . GLY B 1 26 ? -18.609 19.5 7.867 1 89.94 26 GLY B CA 1
ATOM 1644 C C . GLY B 1 26 ? -17.75 18.734 6.871 1 89.94 26 GLY B C 1
ATOM 1645 O O . GLY B 1 26 ? -17.984 18.812 5.664 1 89.94 26 GLY B O 1
ATOM 1646 N N . LYS B 1 27 ? -16.844 18.016 7.379 1 94.38 27 LYS B N 1
ATOM 1647 C CA . LYS B 1 27 ? -15.938 17.219 6.559 1 94.38 27 LYS B CA 1
ATOM 1648 C C . LYS B 1 27 ? -16.281 15.734 6.633 1 94.38 27 LYS B C 1
ATOM 1650 O O . LYS B 1 27 ? -17.172 15.336 7.387 1 94.38 27 LYS B O 1
ATOM 1655 N N . GLU B 1 28 ? -15.734 14.953 5.691 1 97.19 28 GLU B N 1
ATOM 1656 C CA . GLU B 1 28 ? -15.859 13.5 5.773 1 97.19 28 GLU B CA 1
ATOM 1657 C C . GLU B 1 28 ? -15.141 12.953 7.004 1 97.19 28 GLU B C 1
ATOM 1659 O O . GLU B 1 28 ? -14.203 13.57 7.512 1 97.19 28 GLU B O 1
ATOM 1664 N N . ASN B 1 29 ? -15.617 11.891 7.508 1 96.94 29 ASN B N 1
ATOM 1665 C CA . ASN B 1 29 ? -15.031 11.133 8.609 1 96.94 29 ASN B CA 1
ATOM 1666 C C . ASN B 1 29 ? -15.234 9.633 8.422 1 96.94 29 ASN B C 1
ATOM 1668 O O . ASN B 1 29 ? -16.219 9.07 8.922 1 96.94 29 ASN B O 1
ATOM 1672 N N . VAL B 1 30 ? -14.281 9.031 7.781 1 97.69 30 VAL B N 1
ATOM 1673 C CA . VAL B 1 30 ? -14.414 7.613 7.449 1 97.69 30 VAL B CA 1
ATOM 1674 C C . VAL B 1 30 ? -13.883 6.762 8.602 1 97.69 30 VAL B C 1
ATOM 1676 O O . VAL B 1 30 ? -12.719 6.902 9 1 97.69 30 VAL B O 1
ATOM 1679 N N . VAL B 1 31 ? -14.703 5.926 9.125 1 97.94 31 VAL B N 1
ATOM 1680 C CA . VAL B 1 31 ? -14.352 4.977 10.18 1 97.94 31 VAL B CA 1
ATOM 1681 C C . VAL B 1 31 ? -14.477 3.549 9.648 1 97.94 31 VAL B C 1
ATOM 1683 O O . VAL B 1 31 ? -15.422 3.229 8.93 1 97.94 31 VAL B O 1
ATOM 1686 N N . VAL B 1 32 ? -13.555 2.717 10.062 1 98.56 32 VAL B N 1
ATOM 1687 C CA . VAL B 1 32 ? -13.539 1.356 9.539 1 98.56 32 VAL B CA 1
ATOM 1688 C C . VAL B 1 32 ? -13.711 0.358 10.68 1 98.56 32 VAL B C 1
ATOM 1690 O O . VAL B 1 32 ? -12.977 0.399 11.664 1 98.56 32 VAL B O 1
ATOM 1693 N N . LYS B 1 33 ? -14.688 -0.519 10.531 1 98.25 33 LYS B N 1
ATOM 1694 C CA . LYS B 1 33 ? -14.914 -1.622 11.461 1 98.25 33 LYS B CA 1
ATOM 1695 C C . LYS B 1 33 ? -14.312 -2.918 10.93 1 98.25 33 LYS B C 1
ATOM 1697 O O . LYS B 1 33 ? -14.5 -3.266 9.766 1 98.25 33 LYS B O 1
ATOM 1702 N N . THR B 1 34 ? -13.633 -3.623 11.828 1 98.25 34 THR B N 1
ATOM 1703 C CA . THR B 1 34 ? -12.945 -4.848 11.43 1 98.25 34 THR B CA 1
ATOM 1704 C C . THR B 1 34 ? -13.438 -6.031 12.258 1 98.25 34 THR B C 1
ATOM 1706 O O . THR B 1 34 ? -12.68 -6.957 12.539 1 98.25 34 THR B O 1
ATOM 1709 N N . ASP B 1 35 ? -14.703 -6.09 12.578 1 97.25 35 ASP B N 1
ATOM 1710 C CA . ASP B 1 35 ? -15.227 -7.07 13.516 1 97.25 35 ASP B CA 1
ATOM 1711 C C . ASP B 1 35 ? -15.57 -8.383 12.812 1 97.25 35 ASP B C 1
ATOM 1713 O O . ASP B 1 35 ? -15.617 -9.438 13.445 1 97.25 35 ASP B O 1
ATOM 1717 N N . ALA B 1 36 ? -15.867 -8.328 11.555 1 97.69 36 ALA B N 1
ATOM 1718 C CA . ALA B 1 36 ? -16.234 -9.547 10.844 1 97.69 36 ALA B CA 1
ATOM 1719 C C . ALA B 1 36 ? -15.117 -10.586 10.898 1 97.69 36 ALA B C 1
ATOM 1721 O O . ALA B 1 36 ? -13.938 -10.227 10.883 1 97.69 36 ALA B O 1
ATOM 1722 N N . PRO B 1 37 ? -15.461 -11.828 10.984 1 97.69 37 PRO B N 1
ATOM 1723 C CA . PRO B 1 37 ? -14.43 -12.867 10.977 1 97.69 37 PRO B CA 1
ATOM 1724 C C . PRO B 1 37 ? -13.867 -13.133 9.586 1 97.69 37 PRO B C 1
ATOM 1726 O O . PRO B 1 37 ? -14.461 -12.711 8.586 1 97.69 37 PRO B O 1
ATOM 1729 N N . PHE B 1 38 ? -12.758 -13.797 9.586 1 98.69 38 PHE B N 1
ATOM 1730 C CA . PHE B 1 38 ? -12.273 -14.32 8.32 1 98.69 38 PHE B CA 1
ATOM 1731 C C . PHE B 1 38 ? -13.109 -15.516 7.867 1 98.69 38 PHE B C 1
ATOM 1733 O O . PHE B 1 38 ? -13.578 -16.297 8.695 1 98.69 38 PHE B O 1
ATOM 1740 N N . VAL B 1 39 ? -13.203 -15.609 6.566 1 98.44 39 VAL B N 1
ATOM 1741 C CA . VAL B 1 39 ? -13.883 -16.766 5.984 1 98.44 39 VAL B CA 1
ATOM 1742 C C . VAL B 1 39 ? -13.023 -17.375 4.883 1 98.44 39 VAL B C 1
ATOM 1744 O O . VAL B 1 39 ? -12.172 -16.688 4.301 1 98.44 39 VAL B O 1
ATOM 1747 N N . LYS B 1 40 ? -13.25 -18.625 4.605 1 98.69 40 LYS B N 1
ATOM 1748 C CA . LYS B 1 40 ? -12.562 -19.312 3.514 1 98.69 40 LYS B CA 1
ATOM 1749 C C . LYS B 1 40 ? -13.266 -19.078 2.182 1 98.69 40 LYS B C 1
ATOM 1751 O O . LYS B 1 40 ? -14.461 -19.344 2.051 1 98.69 40 LYS B O 1
ATOM 1756 N N . GLU B 1 41 ? -12.562 -18.547 1.222 1 97.19 41 GLU B N 1
ATOM 1757 C CA . GLU B 1 41 ? -13.117 -18.328 -0.109 1 97.19 41 GLU B CA 1
ATOM 1758 C C . GLU B 1 41 ? -12.836 -19.5 -1.038 1 97.19 41 GLU B C 1
ATOM 1760 O O . GLU B 1 41 ? -13.711 -19.922 -1.795 1 97.19 41 GLU B O 1
ATOM 1765 N N . GLN B 1 42 ? -11.641 -19.922 -1.013 1 97.06 42 GLN B N 1
ATOM 1766 C CA . GLN B 1 42 ? -11.164 -20.984 -1.885 1 97.06 42 GLN B CA 1
ATOM 1767 C C . GLN B 1 42 ? -9.961 -21.703 -1.276 1 97.06 42 GLN B C 1
ATOM 1769 O O . GLN B 1 42 ? -9.227 -21.109 -0.475 1 97.06 42 GLN B O 1
ATOM 1774 N N . MET B 1 43 ? -9.82 -23.016 -1.692 1 97.88 43 MET B N 1
ATOM 1775 C CA . MET B 1 43 ? -8.672 -23.781 -1.225 1 97.88 43 MET B CA 1
ATOM 1776 C C . MET B 1 43 ? -8.344 -24.922 -2.193 1 97.88 43 MET B C 1
ATOM 1778 O O . MET B 1 43 ? -9.242 -25.578 -2.703 1 97.88 43 MET B O 1
ATOM 1782 N N . ASP B 1 44 ? -7.141 -24.984 -2.465 1 96.06 44 ASP B N 1
ATOM 1783 C CA . ASP B 1 44 ? -6.656 -26.141 -3.217 1 96.06 44 ASP B CA 1
ATOM 1784 C C . ASP B 1 44 ? -5.461 -26.781 -2.521 1 96.06 44 ASP B C 1
ATOM 1786 O O . ASP B 1 44 ? -5.266 -26.609 -1.317 1 96.06 44 ASP B O 1
ATOM 1790 N N . GLU B 1 45 ? -4.695 -27.609 -3.219 1 94.38 45 GLU B N 1
ATOM 1791 C CA . GLU B 1 45 ? -3.623 -28.375 -2.59 1 94.38 45 GLU B CA 1
ATOM 1792 C C . GLU B 1 45 ? -2.463 -27.469 -2.182 1 94.38 45 GLU B C 1
ATOM 1794 O O . GLU B 1 45 ? -1.695 -27.812 -1.277 1 94.38 45 GLU B O 1
ATOM 1799 N N . GLN B 1 46 ? -2.414 -26.25 -2.801 1 97.06 46 GLN B N 1
ATOM 1800 C CA . GLN B 1 46 ? -1.2 -25.469 -2.611 1 97.06 46 GLN B CA 1
ATOM 1801 C C . GLN B 1 46 ? -1.509 -24.125 -1.944 1 97.06 46 GLN B C 1
ATOM 1803 O O . GLN B 1 46 ? -0.611 -23.469 -1.412 1 97.06 46 GLN B O 1
ATOM 1808 N N . SER B 1 47 ? -2.797 -23.766 -2.016 1 98.44 47 SER B N 1
ATOM 1809 C CA . SER B 1 47 ? -3.062 -22.438 -1.492 1 98.44 47 SER B CA 1
ATOM 1810 C C . SER B 1 47 ? -4.473 -22.328 -0.921 1 98.44 47 SER B C 1
ATOM 1812 O O . SER B 1 47 ? -5.332 -23.172 -1.223 1 98.44 47 SER B O 1
ATOM 1814 N N . ILE B 1 48 ? -4.66 -21.438 -0.087 1 98.69 48 ILE B N 1
ATOM 1815 C CA . ILE B 1 48 ? -5.957 -21.094 0.484 1 98.69 48 ILE B CA 1
ATOM 1816 C C . ILE B 1 48 ? -6.152 -19.578 0.418 1 98.69 48 ILE B C 1
ATOM 1818 O O . ILE B 1 48 ? -5.207 -18.812 0.615 1 98.69 48 ILE B O 1
ATOM 1822 N N . VAL B 1 49 ? -7.367 -19.141 0.067 1 98.44 49 VAL B N 1
ATOM 1823 C CA . VAL B 1 49 ? -7.73 -17.719 0.071 1 98.44 49 VAL B CA 1
ATOM 1824 C C . VAL B 1 49 ? -8.734 -17.453 1.188 1 98.44 49 VAL B C 1
ATOM 1826 O O . VAL B 1 49 ? -9.805 -18.062 1.229 1 98.44 49 VAL B O 1
ATOM 1829 N N . LEU B 1 50 ? -8.336 -16.562 2.062 1 98.69 50 LEU B N 1
ATOM 1830 C CA . LEU B 1 50 ? -9.18 -16.125 3.164 1 98.69 50 LEU B CA 1
ATOM 1831 C C . LEU B 1 50 ? -9.594 -14.664 2.975 1 98.69 50 LEU B C 1
ATOM 1833 O O . LEU B 1 50 ? -8.82 -13.859 2.453 1 98.69 50 LEU B O 1
ATOM 1837 N N . SER B 1 51 ? -10.797 -14.375 3.391 1 98.38 51 SER B N 1
ATOM 1838 C CA . SER B 1 51 ? -11.266 -13.008 3.207 1 98.38 51 SER B CA 1
ATOM 1839 C C . SER B 1 51 ? -11.922 -12.477 4.477 1 98.38 51 SER B C 1
ATOM 1841 O O . SER B 1 51 ? -12.516 -13.242 5.238 1 98.38 51 SER B O 1
ATOM 1843 N N . LYS B 1 52 ? -11.758 -11.234 4.746 1 98.56 52 LYS B N 1
ATOM 1844 C CA . LYS B 1 52 ? -12.398 -10.508 5.836 1 98.56 52 LYS B CA 1
ATOM 1845 C C . LYS B 1 52 ? -13.148 -9.281 5.316 1 98.56 52 LYS B C 1
ATOM 1847 O O . LYS B 1 52 ? -12.594 -8.492 4.547 1 98.56 52 LYS B O 1
ATOM 1852 N N . GLU B 1 53 ? -14.328 -9.172 5.734 1 98.5 53 GLU B N 1
ATOM 1853 C CA . GLU B 1 53 ? -15.117 -8 5.379 1 98.5 53 GLU B CA 1
ATOM 1854 C C . GLU B 1 53 ? -14.805 -6.82 6.297 1 98.5 53 GLU B C 1
ATOM 1856 O O . GLU B 1 53 ? -14.828 -6.957 7.52 1 98.5 53 GLU B O 1
ATOM 1861 N N . LEU B 1 54 ? -14.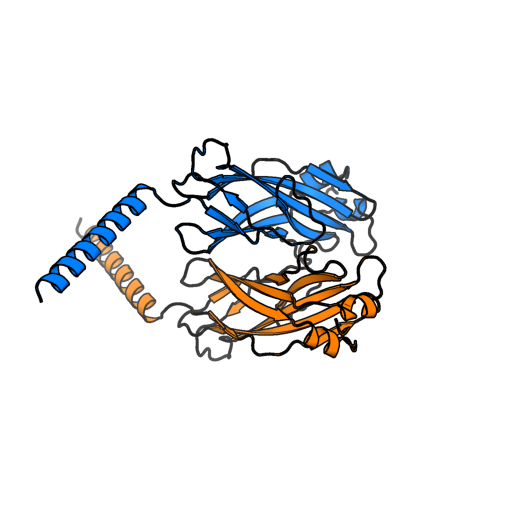477 -5.723 5.734 1 98.75 54 LEU B N 1
ATOM 1862 C CA . LEU B 1 54 ? -14.32 -4.461 6.449 1 98.75 54 LEU B CA 1
ATOM 1863 C C . LEU B 1 54 ? -15.477 -3.514 6.145 1 98.75 54 LEU B C 1
ATOM 1865 O O . LEU B 1 54 ? -15.797 -3.27 4.977 1 98.75 54 LEU B O 1
ATOM 1869 N N . THR B 1 55 ? -16.031 -2.975 7.176 1 98.56 55 THR B N 1
ATOM 1870 C CA . THR B 1 55 ? -17.125 -2.033 6.992 1 98.56 55 THR B CA 1
ATOM 1871 C C . THR B 1 55 ? -16.641 -0.595 7.113 1 98.56 55 THR B C 1
ATOM 1873 O O . THR B 1 55 ? -16.188 -0.178 8.18 1 98.56 55 THR B O 1
ATOM 1876 N N . PHE B 1 56 ? -16.766 0.089 6.043 1 98.62 56 PHE B N 1
ATOM 1877 C CA . PHE B 1 56 ? -16.453 1.513 6.008 1 98.62 56 PHE B CA 1
ATOM 1878 C C . PHE B 1 56 ? -17.703 2.35 6.25 1 98.62 56 PHE B C 1
ATOM 1880 O O . PHE B 1 56 ? -18.719 2.17 5.57 1 98.62 56 PHE B O 1
ATOM 1887 N N . LEU B 1 57 ? -17.547 3.209 7.199 1 98.44 57 LEU B N 1
ATOM 1888 C CA . LEU B 1 57 ? -18.641 4.125 7.516 1 98.44 57 LEU B CA 1
ATOM 1889 C C . LEU B 1 57 ? -18.188 5.574 7.414 1 98.44 57 LEU B C 1
ATOM 1891 O O . LEU B 1 57 ? -17.141 5.938 7.953 1 98.44 57 LEU B O 1
ATOM 1895 N N . ASN B 1 58 ? -18.906 6.324 6.645 1 9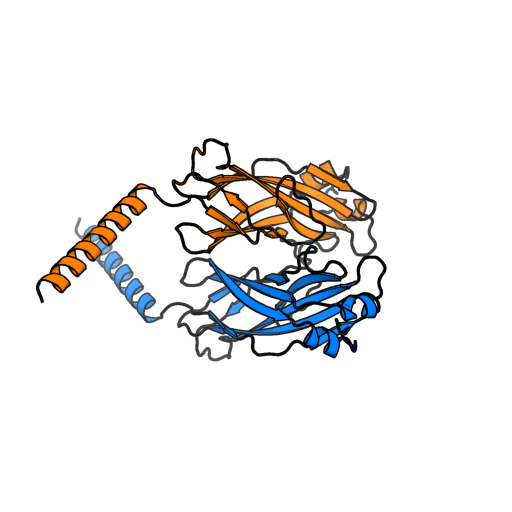8.38 58 ASN B N 1
ATOM 1896 C CA . ASN B 1 58 ? -18.672 7.762 6.691 1 98.38 58 ASN B CA 1
ATOM 1897 C C . ASN B 1 58 ? -19.562 8.445 7.723 1 98.38 58 ASN B C 1
ATOM 1899 O O . ASN B 1 58 ? -20.766 8.633 7.488 1 98.38 58 ASN B O 1
ATOM 1903 N N . GLU B 1 59 ? -18.969 8.906 8.797 1 97.56 59 GLU B N 1
ATOM 1904 C CA . GLU B 1 59 ? -19.703 9.547 9.883 1 97.56 59 GLU B CA 1
ATOM 1905 C C . GLU B 1 59 ? -19.672 11.062 9.75 1 97.56 59 GLU B C 1
ATOM 1907 O O . GLU B 1 59 ? -20.078 11.781 10.664 1 97.56 59 GLU B O 1
ATOM 1912 N N . GLY B 1 60 ? -19.109 11.5 8.641 1 96.31 60 GLY B N 1
ATOM 1913 C CA . GLY B 1 60 ? -18.969 12.93 8.43 1 96.31 60 GLY B CA 1
ATOM 1914 C C . GLY B 1 60 ? -20.062 13.523 7.578 1 96.31 60 GLY B C 1
ATOM 1915 O O . GLY B 1 60 ? -20.922 12.805 7.055 1 96.31 60 GLY B O 1
ATOM 1916 N N . GLY B 1 61 ? -20.062 14.797 7.473 1 94.25 61 GLY B N 1
ATOM 1917 C CA . GLY B 1 61 ? -21.125 15.531 6.805 1 94.25 61 GLY B CA 1
ATOM 1918 C C . GLY B 1 61 ? -20.875 15.711 5.316 1 94.25 61 GLY B C 1
ATOM 1919 O O . GLY B 1 61 ? -21.703 16.297 4.613 1 94.25 61 GLY B O 1
ATOM 1920 N N . SER B 1 62 ? -19.75 15.234 4.82 1 95.69 62 SER B N 1
ATOM 1921 C CA . SER B 1 62 ? -19.438 15.328 3.4 1 95.69 62 SER B CA 1
ATOM 1922 C C . SER B 1 62 ? -19.016 13.969 2.84 1 95.69 62 SER B C 1
ATOM 1924 O O . SER B 1 62 ? -18.641 13.07 3.594 1 95.69 62 SER B O 1
ATOM 1926 N N . CYS B 1 63 ? -19.172 13.82 1.574 1 96.5 63 CYS B N 1
ATOM 1927 C CA . CYS B 1 63 ? -18.797 12.57 0.934 1 96.5 63 CYS B CA 1
ATOM 1928 C C . CYS B 1 63 ? -17.281 12.43 0.864 1 96.5 63 CYS B C 1
ATOM 1930 O O . CYS B 1 63 ? -16.547 13.414 1.011 1 96.5 63 CYS B O 1
ATOM 1932 N N . ALA B 1 64 ? -16.875 11.195 0.717 1 97.81 64 ALA B N 1
ATOM 1933 C CA . ALA B 1 64 ? -15.453 10.875 0.539 1 97.81 64 ALA B CA 1
ATOM 1934 C C . ALA B 1 64 ? -15.258 9.883 -0.601 1 97.81 64 ALA B C 1
ATOM 1936 O O . ALA B 1 64 ? -16.203 9.211 -1.02 1 97.81 64 ALA B O 1
ATOM 1937 N N . THR B 1 65 ? -14.109 9.883 -1.152 1 97.88 65 THR B N 1
ATOM 1938 C CA . THR B 1 65 ? -13.695 8.875 -2.129 1 97.88 65 THR B CA 1
ATOM 1939 C C . THR B 1 65 ? -12.609 7.977 -1.556 1 97.88 65 THR B C 1
ATOM 1941 O O . THR B 1 65 ? -11.617 8.461 -1.011 1 97.88 65 THR B O 1
ATOM 1944 N N . ILE B 1 66 ? -12.82 6.684 -1.621 1 97.88 66 ILE B N 1
ATOM 1945 C CA . ILE B 1 66 ? -11.828 5.688 -1.219 1 97.88 66 ILE B CA 1
ATOM 1946 C C . ILE B 1 66 ? -11.07 5.188 -2.447 1 97.88 66 ILE B C 1
ATOM 1948 O O . ILE B 1 66 ? -11.688 4.754 -3.426 1 97.88 66 ILE B O 1
ATOM 1952 N N . MET B 1 67 ? -9.734 5.25 -2.338 1 96.25 67 MET B N 1
ATOM 1953 C CA . MET B 1 67 ? -8.906 4.867 -3.477 1 96.25 67 MET B CA 1
ATOM 1954 C C . MET B 1 67 ? -7.711 4.031 -3.023 1 96.25 67 MET B C 1
ATOM 1956 O O . MET B 1 67 ? -7.289 4.117 -1.867 1 96.25 67 MET B O 1
ATOM 1960 N N . ASP B 1 68 ? -7.215 3.248 -3.885 1 95.19 68 ASP B N 1
ATOM 1961 C CA . ASP B 1 68 ? -5.918 2.596 -3.752 1 95.19 68 ASP B CA 1
ATOM 1962 C C . ASP B 1 68 ? -5.848 1.762 -2.475 1 95.19 68 ASP B C 1
ATOM 1964 O O . ASP B 1 68 ? -4.883 1.858 -1.716 1 95.19 68 ASP B O 1
ATOM 1968 N N . ALA B 1 69 ? -6.945 1.052 -2.271 1 97.62 69 ALA B N 1
ATOM 1969 C CA . ALA B 1 69 ? -6.938 0.203 -1.083 1 97.62 69 ALA B CA 1
ATOM 1970 C C . ALA B 1 69 ? -6.004 -0.989 -1.267 1 97.62 69 ALA B C 1
ATOM 1972 O O . ALA B 1 69 ? -5.961 -1.593 -2.342 1 97.62 69 ALA B O 1
ATOM 1973 N N . ILE B 1 70 ? -5.277 -1.307 -0.243 1 97.44 70 ILE B N 1
ATOM 1974 C CA . ILE B 1 70 ? -4.273 -2.361 -0.247 1 97.44 70 ILE B CA 1
ATOM 1975 C C . ILE B 1 70 ? -4.402 -3.205 1.019 1 97.44 70 ILE B C 1
ATOM 1977 O O . ILE B 1 70 ? -4.547 -2.666 2.119 1 97.44 70 ILE B O 1
ATOM 1981 N N . ALA B 1 71 ? -4.48 -4.477 0.845 1 97.94 71 ALA B N 1
ATOM 1982 C CA . ALA B 1 71 ? -4.289 -5.391 1.967 1 97.94 71 ALA B CA 1
ATOM 1983 C C . ALA B 1 71 ? -2.867 -5.949 1.982 1 97.94 71 ALA B C 1
ATOM 1985 O O . ALA B 1 71 ? -2.453 -6.637 1.045 1 97.94 71 ALA B O 1
ATOM 1986 N N . ARG B 1 72 ? -2.215 -5.633 3.035 1 97.44 72 ARG B N 1
ATOM 1987 C CA . ARG B 1 72 ? -0.799 -5.984 3.08 1 97.44 72 ARG B CA 1
ATOM 1988 C C . ARG B 1 72 ? -0.497 -6.887 4.273 1 97.44 72 ARG B C 1
ATOM 1990 O O . ARG B 1 72 ? -0.349 -6.406 5.398 1 97.44 72 ARG B O 1
ATOM 1997 N N . PRO B 1 73 ? -0.359 -8.195 3.969 1 97.69 73 PRO B N 1
ATOM 1998 C CA . PRO B 1 73 ? 0.091 -9.062 5.059 1 97.69 73 PRO B CA 1
ATOM 1999 C C . PRO B 1 73 ? 1.549 -8.82 5.441 1 97.69 73 PRO B C 1
ATOM 2001 O O . PRO B 1 73 ? 2.402 -8.656 4.566 1 97.69 73 PRO B O 1
ATOM 2004 N N . GLN B 1 74 ? 1.769 -8.758 6.691 1 96.75 74 GLN B N 1
ATOM 2005 C CA . GLN B 1 74 ? 3.111 -8.602 7.23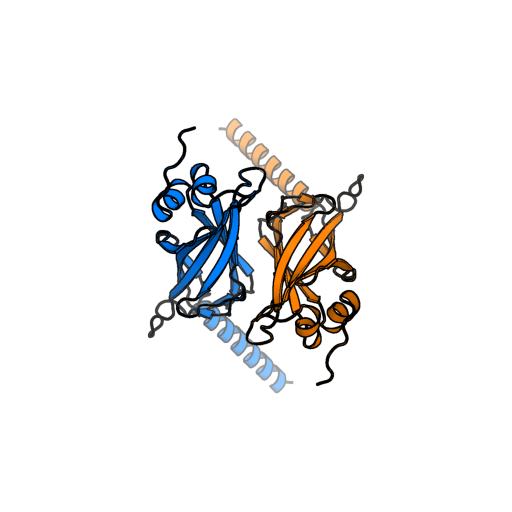8 1 96.75 74 GLN B CA 1
ATOM 2006 C C . GLN B 1 74 ? 3.654 -9.922 7.762 1 96.75 74 GLN B C 1
ATOM 2008 O O . GLN B 1 74 ? 3.535 -10.227 8.953 1 96.75 74 GLN B O 1
ATOM 2013 N N . LEU B 1 75 ? 4.227 -10.664 6.809 1 96.81 75 LEU B N 1
ATOM 2014 C CA . LEU B 1 75 ? 4.805 -11.961 7.156 1 96.81 75 LEU B CA 1
ATOM 2015 C C . LEU B 1 75 ? 6.238 -12.07 6.645 1 96.81 75 LEU B C 1
ATOM 2017 O O . LEU B 1 75 ? 6.488 -12.719 5.625 1 96.81 75 LEU B O 1
ATOM 2021 N N . PRO B 1 76 ? 7.211 -11.547 7.371 1 95.38 76 PRO B N 1
ATOM 2022 C CA . PRO B 1 76 ? 8.609 -11.719 6.953 1 95.38 76 PRO B CA 1
ATOM 2023 C C . PRO B 1 76 ? 9.07 -13.172 7.035 1 95.38 76 PRO B C 1
ATOM 2025 O O . PRO B 1 76 ? 8.688 -13.898 7.953 1 95.38 76 PRO B O 1
ATOM 2028 N N . TYR B 1 77 ? 9.93 -13.492 6.199 1 95.25 77 TYR B N 1
ATOM 2029 C CA . TYR B 1 77 ? 10.383 -14.875 6.125 1 95.25 77 TYR B CA 1
ATOM 2030 C C . TYR B 1 77 ? 11.281 -15.219 7.305 1 95.25 77 TYR B C 1
ATOM 2032 O O . TYR B 1 77 ? 11.508 -16.391 7.594 1 95.25 77 TYR B O 1
ATOM 2040 N N . GLU B 1 78 ? 11.812 -14.219 7.949 1 95.06 78 GLU B N 1
ATOM 2041 C CA . GLU B 1 78 ? 12.539 -14.461 9.195 1 95.06 78 GLU B CA 1
ATOM 2042 C C . GLU B 1 78 ? 11.617 -15.062 10.258 1 95.06 78 GLU B C 1
ATOM 2044 O O . GLU B 1 78 ? 12.07 -15.836 11.109 1 95.06 78 GLU B O 1
ATOM 2049 N N . GLN B 1 79 ? 10.352 -14.75 10.203 1 94.94 79 GLN B N 1
ATOM 2050 C CA . GLN B 1 79 ? 9.375 -15.258 11.156 1 94.94 79 GLN B CA 1
ATOM 2051 C C . GLN B 1 79 ? 8.812 -16.609 10.711 1 94.94 79 GLN B C 1
ATOM 2053 O O . GLN B 1 79 ? 8.742 -17.547 11.5 1 94.94 79 GLN B O 1
ATOM 2058 N N . TYR B 1 80 ? 8.43 -16.688 9.523 1 97.56 80 TYR B N 1
ATOM 2059 C CA . TYR B 1 80 ? 7.891 -17.922 8.969 1 97.56 80 TYR B CA 1
ATOM 2060 C C . TYR B 1 80 ? 7.996 -17.938 7.445 1 97.56 80 TYR B C 1
ATOM 2062 O O . TYR B 1 80 ? 7.375 -17.109 6.773 1 97.56 80 TYR B O 1
ATOM 2070 N N . ASP B 1 81 ? 8.641 -18.906 6.867 1 97.19 81 ASP B N 1
ATOM 2071 C CA . ASP B 1 81 ? 8.945 -18.797 5.445 1 97.19 81 ASP B CA 1
ATOM 2072 C C . ASP B 1 81 ? 8.344 -19.969 4.668 1 97.19 81 ASP B C 1
ATOM 2074 O O . ASP B 1 81 ? 8.648 -20.156 3.488 1 97.19 81 ASP B O 1
ATOM 2078 N N . ALA B 1 82 ? 7.504 -20.75 5.312 1 97.75 82 ALA B N 1
ATOM 2079 C CA . ALA B 1 82 ? 6.914 -21.891 4.633 1 97.75 82 ALA B CA 1
ATOM 2080 C C 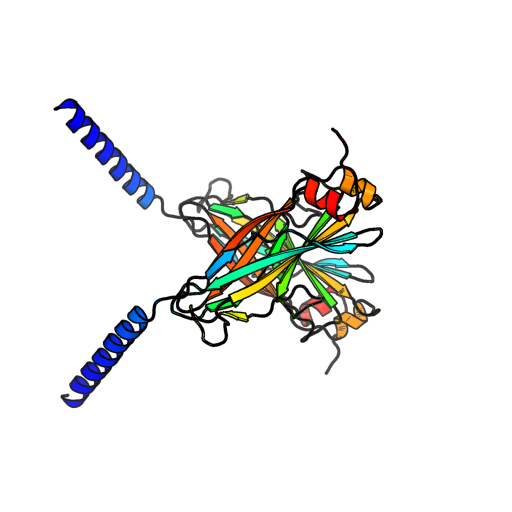. ALA B 1 82 ? 5.66 -21.5 3.865 1 97.75 82 ALA B C 1
ATOM 2082 O O . ALA B 1 82 ? 5.07 -22.328 3.16 1 97.75 82 ALA B O 1
ATOM 2083 N N . VAL B 1 83 ? 5.297 -20.281 4 1 98.25 83 VAL B N 1
ATOM 2084 C CA . VAL B 1 83 ? 4.094 -19.797 3.334 1 98.25 83 VAL B CA 1
ATOM 2085 C C . VAL B 1 83 ? 4.355 -18.422 2.721 1 98.25 83 VAL B C 1
ATOM 2087 O O . VAL B 1 83 ? 4.996 -17.562 3.342 1 98.25 83 VAL B O 1
ATOM 2090 N N . GLU B 1 84 ? 3.906 -18.234 1.489 1 97.56 84 GLU B N 1
ATOM 2091 C CA . GLU B 1 84 ? 3.809 -16.906 0.899 1 97.56 84 GLU B CA 1
ATOM 2092 C C . GLU B 1 84 ? 2.432 -16.297 1.144 1 97.56 84 GLU B C 1
ATOM 2094 O O . GLU B 1 84 ? 1.408 -16.922 0.861 1 97.56 84 GLU B O 1
ATOM 2099 N N . ALA B 1 85 ? 2.418 -15.125 1.699 1 97.75 85 ALA B N 1
ATOM 2100 C CA . ALA B 1 85 ? 1.165 -14.422 1.947 1 97.75 85 ALA B CA 1
ATOM 2101 C C . ALA B 1 85 ? 1.012 -13.227 1.006 1 97.75 85 ALA B C 1
ATOM 2103 O O . ALA B 1 85 ? 1.888 -12.359 0.943 1 97.75 85 ALA B O 1
ATOM 2104 N N . ARG B 1 86 ? -0.102 -13.188 0.291 1 96.44 86 ARG B N 1
ATOM 2105 C CA . ARG B 1 86 ? -0.421 -12.078 -0.597 1 96.44 86 ARG B CA 1
ATOM 2106 C C . ARG B 1 86 ? -1.817 -11.531 -0.313 1 96.44 86 ARG B C 1
ATOM 2108 O O . ARG B 1 86 ? -2.752 -12.297 -0.079 1 96.44 86 ARG B O 1
ATOM 2115 N N . GLY B 1 87 ? -1.843 -10.211 -0.299 1 96.56 87 GLY B N 1
ATOM 2116 C CA . GLY B 1 87 ? -3.127 -9.594 -0.013 1 96.56 87 GLY B CA 1
ATOM 2117 C C . GLY B 1 87 ? -3.656 -8.758 -1.161 1 96.56 87 GLY B C 1
ATOM 2118 O O . GLY B 1 87 ? -2.887 -8.312 -2.016 1 96.56 87 GLY B O 1
ATOM 2119 N N . LYS B 1 88 ? -4.961 -8.609 -1.144 1 95.62 88 LYS B N 1
ATOM 2120 C CA . LYS B 1 88 ? -5.66 -7.75 -2.094 1 95.62 88 LYS B CA 1
ATOM 2121 C C . LYS B 1 88 ? -6.922 -7.16 -1.476 1 95.62 88 LYS B C 1
ATOM 2123 O O . LYS B 1 88 ? -7.562 -7.793 -0.634 1 95.62 88 LYS B O 1
ATOM 2128 N N . ALA B 1 89 ? -7.16 -5.965 -1.831 1 97.56 89 ALA B N 1
ATOM 2129 C CA . ALA B 1 89 ? -8.414 -5.328 -1.45 1 97.56 89 ALA B CA 1
ATOM 2130 C C . ALA B 1 89 ? -9.438 -5.406 -2.582 1 97.56 89 ALA B C 1
ATOM 2132 O O . ALA B 1 89 ? -9.094 -5.211 -3.75 1 97.56 89 ALA B O 1
ATOM 2133 N N . GLU B 1 90 ? -10.648 -5.758 -2.193 1 96.56 90 GLU B N 1
ATOM 2134 C CA . GLU B 1 90 ? -11.703 -5.902 -3.197 1 96.56 90 GLU B CA 1
ATOM 2135 C C . GLU B 1 90 ? -13.008 -5.289 -2.717 1 96.56 90 GLU B C 1
ATOM 2137 O O . GLU B 1 90 ? -13.383 -5.441 -1.554 1 96.56 90 GLU B O 1
ATOM 2142 N N . ARG B 1 91 ? -13.664 -4.645 -3.641 1 94.88 91 ARG B N 1
ATOM 2143 C CA . ARG B 1 91 ? -14.977 -4.098 -3.314 1 94.88 91 ARG B CA 1
ATOM 2144 C C . ARG B 1 91 ? -16.047 -5.184 -3.344 1 94.88 91 ARG B C 1
ATOM 2146 O O . ARG B 1 91 ? -15.953 -6.125 -4.133 1 94.88 91 ARG B O 1
ATOM 2153 N N . GLU B 1 92 ? -17 -4.895 -2.527 1 91.88 92 GLU B N 1
ATOM 2154 C CA . GLU B 1 92 ? -18.141 -5.793 -2.574 1 91.88 92 GLU B CA 1
ATOM 2155 C C . GLU B 1 92 ? -18.797 -5.785 -3.955 1 91.88 92 GLU B C 1
ATOM 2157 O O . GLU B 1 92 ? -19.031 -4.719 -4.531 1 91.88 92 GLU B O 1
ATOM 2162 N N . GLY B 1 93 ? -18.953 -6.953 -4.426 1 88.31 93 GLY B N 1
ATOM 2163 C CA . GLY B 1 93 ? -19.688 -7.086 -5.676 1 88.31 93 GLY B CA 1
ATOM 2164 C C . GLY B 1 93 ? -18.828 -6.809 -6.898 1 88.31 93 GLY B C 1
ATOM 2165 O O . GLY B 1 93 ? -19.312 -6.84 -8.031 1 88.31 93 GLY B O 1
ATOM 2166 N N . ALA B 1 94 ? -17.578 -6.578 -6.73 1 88.69 94 ALA B N 1
ATOM 2167 C CA . ALA B 1 94 ? -16.688 -6.27 -7.848 1 88.69 94 ALA B CA 1
ATOM 2168 C C . ALA B 1 94 ? -15.414 -7.094 -7.773 1 88.69 94 ALA B C 1
ATOM 2170 O O . ALA B 1 94 ? -14.32 -6.543 -7.609 1 88.69 94 ALA B O 1
ATOM 2171 N N . PRO B 1 95 ? -15.641 -8.391 -7.941 1 87.06 95 PRO B N 1
ATOM 2172 C CA . PRO B 1 95 ? -14.438 -9.227 -7.887 1 87.06 95 PRO B CA 1
ATOM 2173 C C . PRO B 1 95 ? -13.484 -8.961 -9.047 1 87.06 95 PRO B C 1
ATOM 2175 O O . PRO B 1 95 ? -13.93 -8.68 -10.164 1 87.06 95 PRO B O 1
ATOM 2178 N N . ARG B 1 96 ? -12.242 -9 -8.734 1 90.75 96 ARG B N 1
ATOM 2179 C CA . ARG B 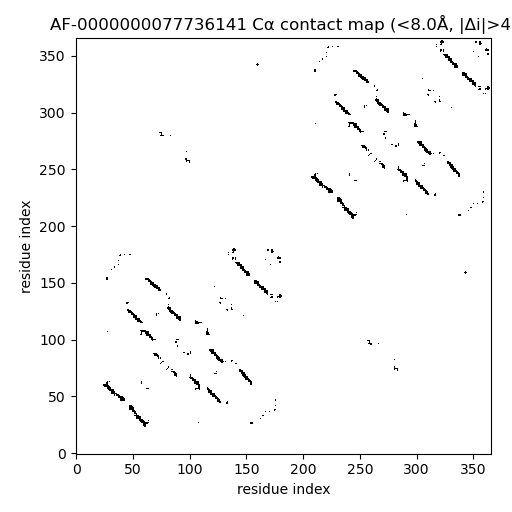1 96 ? -11.242 -8.734 -9.758 1 90.75 96 ARG B CA 1
ATOM 2180 C C . ARG B 1 96 ? -10.156 -9.805 -9.75 1 90.75 96 ARG B C 1
ATOM 2182 O O . ARG B 1 96 ? -9.852 -10.383 -8.711 1 90.75 96 ARG B O 1
ATOM 2189 N N . GLU B 1 97 ? -9.555 -9.969 -10.891 1 89.31 97 GLU B N 1
ATOM 2190 C CA . GLU B 1 97 ? -8.43 -10.891 -11.016 1 89.31 97 GLU B CA 1
ATOM 2191 C C . GLU B 1 97 ? -7.098 -10.156 -10.867 1 89.31 97 GLU B C 1
ATOM 2193 O O . GLU B 1 97 ? -6.07 -10.781 -10.578 1 89.31 97 GLU B O 1
ATOM 2198 N N . ASP B 1 98 ? -7.188 -8.867 -11.125 1 92.19 98 ASP B N 1
ATOM 2199 C CA . ASP B 1 98 ? -5.984 -8.055 -10.953 1 92.19 98 ASP B CA 1
ATOM 2200 C C . ASP B 1 98 ? -5.926 -7.453 -9.547 1 92.19 98 ASP B C 1
ATOM 2202 O O . ASP B 1 98 ? -6.812 -7.688 -8.727 1 92.19 98 ASP B O 1
ATOM 2206 N N . ASP B 1 99 ? -4.867 -6.738 -9.242 1 90.06 99 ASP B N 1
ATOM 2207 C CA . ASP B 1 99 ? -4.676 -6.137 -7.922 1 90.06 99 ASP B CA 1
ATOM 2208 C C . ASP B 1 99 ? -5.152 -4.688 -7.906 1 90.06 99 ASP B C 1
ATOM 2210 O O . ASP B 1 99 ? -4.812 -3.928 -6.992 1 90.06 99 ASP B O 1
ATOM 2214 N N . TYR B 1 100 ? -5.883 -4.348 -8.938 1 92.88 100 TYR B N 1
ATOM 2215 C CA . TYR B 1 100 ? -6.352 -2.969 -9.031 1 92.88 100 TYR B CA 1
ATOM 2216 C C . TYR B 1 100 ? -7.551 -2.74 -8.117 1 92.88 100 TYR B C 1
ATOM 2218 O O . TYR B 1 100 ? -8.414 -3.611 -7.984 1 92.88 100 TYR B O 1
ATOM 2226 N N . PHE B 1 101 ? -7.598 -1.58 -7.473 1 95.69 101 PHE B N 1
ATOM 2227 C CA . PHE B 1 101 ? -8.742 -1.164 -6.668 1 95.69 101 PHE B CA 1
ATOM 2228 C C . PHE B 1 101 ? -9.406 0.069 -7.27 1 95.69 101 PHE B C 1
ATOM 2230 O O . PHE B 1 101 ? -8.797 1.14 -7.332 1 95.69 101 PHE B O 1
ATOM 2237 N N . GLU B 1 102 ? -10.586 -0.104 -7.668 1 92.19 102 GLU B N 1
ATOM 2238 C CA . GLU B 1 102 ? -11.312 1.015 -8.258 1 92.19 102 GLU B CA 1
ATOM 2239 C C . GLU B 1 102 ? -11.805 1.982 -7.188 1 92.19 102 GLU B C 1
ATOM 2241 O O . GLU B 1 102 ? -12.344 1.561 -6.164 1 92.19 102 GLU B O 1
ATOM 2246 N N . ALA B 1 103 ? -11.609 3.232 -7.504 1 94.62 103 ALA B N 1
ATOM 2247 C CA . ALA B 1 103 ? -12.094 4.254 -6.578 1 94.62 103 ALA B CA 1
ATOM 2248 C C . ALA B 1 103 ? -13.594 4.109 -6.344 1 94.62 103 ALA B C 1
ATOM 2250 O O . ALA B 1 103 ? -14.344 3.775 -7.262 1 94.62 103 ALA B O 1
ATOM 2251 N N . VAL B 1 104 ? -14.008 4.414 -5.125 1 96.31 104 VAL B N 1
ATOM 2252 C CA . VAL B 1 104 ? -15.422 4.297 -4.793 1 96.31 104 VAL B CA 1
ATOM 2253 C C . VAL B 1 104 ? -15.836 5.461 -3.893 1 96.31 104 VAL B C 1
ATOM 2255 O O . VAL B 1 104 ? -15.094 5.848 -2.984 1 96.31 104 VAL B O 1
ATOM 2258 N N . LEU B 1 105 ? -16.969 5.984 -4.176 1 97.12 105 LEU B N 1
ATOM 2259 C CA . LEU B 1 105 ? -17.5 7.102 -3.406 1 97.12 105 LEU B CA 1
ATOM 2260 C C . LEU B 1 105 ? -18.281 6.598 -2.193 1 97.12 105 LEU B C 1
ATOM 2262 O O . LEU B 1 105 ? -19.031 5.621 -2.289 1 97.12 105 LEU B O 1
ATOM 2266 N N . ILE B 1 106 ? -18.078 7.18 -1.096 1 98 106 ILE B N 1
ATOM 2267 C CA . ILE B 1 106 ? -18.891 6.949 0.099 1 98 106 ILE B CA 1
ATOM 2268 C C . ILE B 1 106 ? -19.594 8.242 0.496 1 98 106 ILE B C 1
ATOM 2270 O O . ILE B 1 106 ? -18.953 9.273 0.704 1 98 106 ILE B O 1
ATOM 2274 N N . GLN B 1 107 ? -20.859 8.141 0.588 1 97.56 107 GLN B N 1
ATOM 2275 C CA . GLN B 1 107 ? -21.672 9.336 0.807 1 97.56 107 GLN B CA 1
ATOM 2276 C C . GLN B 1 107 ? -21.641 9.758 2.271 1 97.56 107 GLN B C 1
ATOM 2278 O O . GLN B 1 107 ? -21.125 9.039 3.123 1 97.56 107 GLN B O 1
ATOM 2283 N N . LYS B 1 108 ? -22.172 10.938 2.496 1 96.62 108 LYS B N 1
ATOM 2284 C CA . LYS B 1 108 ? -22.203 11.516 3.836 1 96.62 108 LYS B CA 1
ATOM 2285 C C . LYS B 1 108 ? -23.109 10.711 4.762 1 96.62 108 LYS B C 1
ATOM 2287 O O . LYS B 1 108 ? -23.969 9.969 4.297 1 96.62 108 LYS B O 1
ATOM 2292 N N . LYS B 1 109 ? -22.891 10.977 5.988 1 96.81 109 LYS B N 1
ATOM 2293 C CA . LYS B 1 109 ? -23.688 10.297 7.004 1 96.81 109 LYS B CA 1
ATOM 2294 C C . LYS B 1 109 ? -25.188 10.492 6.75 1 96.81 109 LYS B C 1
ATOM 2296 O O . LYS B 1 109 ? -25.641 11.617 6.523 1 96.81 109 LYS B O 1
ATOM 2301 N N . GLY B 1 110 ? -25.875 9.391 6.738 1 95.38 110 GLY B N 1
ATOM 2302 C CA . GLY B 1 110 ? -27.328 9.469 6.625 1 95.38 110 GLY B CA 1
ATOM 2303 C C . GLY B 1 110 ? -27.812 9.555 5.188 1 95.38 110 GLY B C 1
ATOM 2304 O O . GLY B 1 110 ? -28.938 9.969 4.93 1 95.38 110 GLY B O 1
ATOM 2305 N N . ASP B 1 111 ? -27.031 9.234 4.324 1 96.06 111 ASP B N 1
ATOM 2306 C CA . ASP B 1 111 ? -27.438 9.234 2.92 1 96.06 111 ASP B CA 1
ATOM 2307 C C . ASP B 1 111 ? -28.719 8.445 2.717 1 96.06 111 ASP B C 1
ATOM 2309 O O . ASP B 1 111 ? -28.875 7.355 3.277 1 96.06 111 ASP B O 1
ATOM 2313 N N . LYS B 1 112 ? -29.625 8.984 1.908 1 95.31 112 LYS B N 1
ATOM 2314 C CA . LYS B 1 112 ? -30.953 8.438 1.725 1 95.31 112 LYS B CA 1
ATOM 2315 C C . LYS B 1 112 ? -30.906 7.043 1.109 1 95.31 112 LYS B C 1
ATOM 2317 O O . LYS B 1 112 ? -31.781 6.215 1.353 1 95.31 112 LYS B O 1
ATOM 2322 N N . ASN B 1 113 ? -29.906 6.785 0.325 1 95.12 113 ASN B N 1
ATOM 2323 C CA . ASN B 1 113 ? -29.797 5.508 -0.368 1 95.12 113 ASN B CA 1
ATOM 2324 C C . ASN B 1 113 ? -28.922 4.523 0.411 1 95.12 113 ASN B C 1
ATOM 2326 O O . ASN B 1 113 ? -28.594 3.445 -0.09 1 95.12 113 ASN B O 1
ATOM 2330 N N . GLY B 1 114 ? -28.469 4.906 1.612 1 93.94 114 GLY B N 1
ATOM 2331 C CA . GLY B 1 114 ? -27.641 4.031 2.42 1 93.94 114 GLY B CA 1
ATOM 2332 C C . GLY B 1 114 ? -26.219 3.9 1.885 1 93.94 114 GLY B C 1
ATOM 2333 O O . GLY B 1 114 ? -25.547 2.9 2.139 1 93.94 114 GLY B O 1
ATOM 2334 N N . GLU B 1 115 ? -25.797 4.945 1.152 1 95.56 115 GLU B N 1
ATOM 2335 C CA . GLU B 1 115 ? -24.484 4.879 0.509 1 95.56 115 GLU B CA 1
ATOM 2336 C C . GLU B 1 115 ? -23.422 5.516 1.382 1 95.56 115 GLU B C 1
ATOM 2338 O O . GLU B 1 115 ? -22.359 5.902 0.886 1 95.56 115 GLU B O 1
ATOM 2343 N N . ASP B 1 116 ? -23.812 5.703 2.672 1 97.94 116 ASP B N 1
ATOM 2344 C CA . ASP B 1 116 ? -22.828 6.188 3.635 1 97.94 116 ASP B CA 1
ATOM 2345 C C . ASP B 1 116 ? -22.047 5.031 4.254 1 97.94 116 ASP B C 1
ATOM 2347 O O . ASP B 1 116 ? -21.328 5.215 5.238 1 97.94 116 ASP B O 1
ATOM 2351 N N . LYS B 1 117 ? -22.234 3.865 3.646 1 97 117 LYS B N 1
ATOM 2352 C CA . LYS B 1 117 ? -21.562 2.641 4.07 1 97 117 LYS B CA 1
ATOM 2353 C C . LYS B 1 117 ? -21.047 1.853 2.867 1 97 117 LYS B C 1
ATOM 2355 O O . LYS B 1 117 ? -21.719 1.786 1.832 1 97 117 LYS B O 1
ATOM 2360 N N . LEU B 1 118 ? -19.828 1.303 3.029 1 96.69 118 LEU B N 1
ATOM 2361 C CA . LEU B 1 118 ? -19.203 0.421 2.043 1 96.69 118 LEU B CA 1
ATOM 2362 C C . LEU B 1 118 ? -18.656 -0.839 2.705 1 96.69 118 LEU B C 1
ATOM 2364 O O . LEU B 1 118 ? -18.266 -0.81 3.871 1 96.69 118 LEU B O 1
ATOM 2368 N N . HIS B 1 119 ? -18.688 -1.866 1.906 1 97.5 119 HIS B N 1
ATOM 2369 C CA . HIS B 1 119 ? -18 -3.088 2.312 1 97.5 119 HIS B CA 1
ATOM 2370 C C . HIS B 1 119 ? -16.812 -3.385 1.395 1 97.5 119 HIS B C 1
ATOM 2372 O O . HIS B 1 119 ? -16.984 -3.527 0.181 1 97.5 119 HIS B O 1
ATOM 2378 N N . ILE B 1 120 ? -15.695 -3.424 1.999 1 98 120 ILE B N 1
ATOM 2379 C CA . ILE B 1 120 ? -14.469 -3.775 1.292 1 98 120 ILE B CA 1
ATOM 2380 C C . ILE B 1 120 ? -13.852 -5.02 1.923 1 98 120 ILE B C 1
ATOM 2382 O O . ILE B 1 120 ? -13.875 -5.184 3.145 1 98 120 ILE B O 1
ATOM 2386 N N . PHE B 1 121 ? -13.312 -5.844 1.106 1 98.19 121 PHE B N 1
ATOM 2387 C CA . PHE B 1 121 ? -12.789 -7.117 1.593 1 98.19 121 PHE B CA 1
ATOM 2388 C C . PHE B 1 121 ? -11.266 -7.133 1.532 1 98.19 121 PHE B C 1
ATOM 2390 O O . PHE B 1 121 ? -10.672 -6.699 0.542 1 98.19 121 PHE B O 1
ATOM 2397 N N . ALA B 1 122 ? -10.688 -7.586 2.594 1 98.5 122 ALA B N 1
ATOM 2398 C CA . ALA B 1 122 ? -9.289 -7.996 2.576 1 98.5 122 ALA B CA 1
ATOM 2399 C C . ALA B 1 122 ? -9.156 -9.484 2.25 1 98.5 122 ALA B C 1
ATOM 2401 O O . ALA B 1 122 ? -9.578 -10.336 3.033 1 98.5 122 ALA B O 1
ATOM 2402 N N . LYS B 1 123 ? -8.586 -9.758 1.146 1 98.06 123 LYS B N 1
ATOM 2403 C CA . LYS B 1 123 ? -8.359 -11.141 0.733 1 98.06 123 LYS B CA 1
ATOM 2404 C C . LYS B 1 123 ? -6.891 -11.516 0.872 1 98.06 123 LYS B C 1
ATOM 2406 O O . LYS B 1 123 ? -6.016 -10.828 0.354 1 98.06 123 LYS B O 1
ATOM 2411 N N . ILE B 1 124 ? -6.699 -12.594 1.545 1 98.5 124 ILE B N 1
ATOM 2412 C CA . ILE B 1 124 ? -5.336 -13.047 1.802 1 98.5 124 ILE B CA 1
ATOM 2413 C C . ILE B 1 124 ? -5.137 -14.445 1.209 1 98.5 124 ILE B C 1
ATOM 2415 O O . ILE B 1 124 ? -5.828 -15.391 1.589 1 98.5 124 ILE B O 1
ATOM 2419 N N . ARG B 1 125 ? -4.25 -14.562 0.334 1 98 125 ARG B N 1
ATOM 2420 C CA . ARG B 1 125 ? -3.865 -15.859 -0.214 1 98 125 ARG B CA 1
ATOM 2421 C C . ARG B 1 125 ? -2.607 -16.391 0.467 1 98 125 ARG B C 1
ATOM 2423 O O . ARG B 1 125 ? -1.584 -15.703 0.515 1 98 125 ARG B O 1
ATOM 2430 N N . LEU B 1 126 ? -2.688 -17.516 0.989 1 98.69 126 LEU B N 1
ATOM 2431 C CA . LEU B 1 126 ? -1.549 -18.234 1.56 1 98.69 126 LEU B CA 1
ATOM 2432 C C . LEU B 1 126 ? -1.139 -19.406 0.673 1 98.69 126 LEU B C 1
ATOM 2434 O O . LEU B 1 126 ? -1.956 -20.266 0.375 1 98.69 126 LEU B O 1
ATOM 2438 N N . THR B 1 127 ? 0.091 -19.406 0.255 1 98.38 127 THR B N 1
ATOM 2439 C CA . THR B 1 127 ? 0.599 -20.453 -0.634 1 98.38 127 THR B CA 1
ATOM 2440 C C . THR B 1 127 ? 1.785 -21.172 0 1 98.38 127 THR B C 1
ATOM 2442 O O . THR B 1 127 ? 2.76 -20.531 0.408 1 98.38 127 THR B O 1
ATOM 2445 N N . ALA B 1 128 ? 1.676 -22.438 0.028 1 98.44 128 ALA B N 1
ATOM 2446 C CA . ALA B 1 128 ? 2.768 -23.234 0.583 1 98.44 128 ALA B CA 1
ATOM 2447 C C . ALA B 1 128 ? 4.039 -23.078 -0.25 1 98.44 128 ALA B C 1
ATOM 2449 O O . ALA B 1 128 ? 3.975 -22.984 -1.479 1 98.44 128 ALA B O 1
ATOM 2450 N N . ARG B 1 129 ? 5.109 -23.109 0.453 1 97.56 129 ARG B N 1
ATOM 2451 C CA . ARG B 1 129 ? 6.418 -22.969 -0.178 1 97.56 129 ARG B CA 1
ATOM 2452 C C . ARG B 1 129 ? 7.32 -24.141 0.183 1 97.56 129 ARG B C 1
ATOM 2454 O O . ARG B 1 129 ? 6.945 -25 0.987 1 97.56 129 ARG B O 1
ATOM 2461 N N . LYS B 1 130 ? 8.469 -24.188 -0.554 1 96.25 130 LYS B N 1
ATOM 2462 C CA . LYS B 1 130 ? 9.562 -25.109 -0.242 1 96.25 130 LYS B CA 1
ATOM 2463 C C . LYS B 1 130 ? 9.141 -26.562 -0.442 1 96.25 130 LYS B C 1
ATOM 2465 O O . LYS B 1 130 ? 9.57 -27.438 0.305 1 96.25 130 LYS B O 1
ATOM 2470 N N . GLY B 1 131 ? 8.219 -26.766 -1.312 1 96.31 131 GLY B N 1
ATOM 2471 C CA . GLY B 1 131 ? 7.805 -28.109 -1.661 1 96.31 131 GLY B CA 1
ATOM 2472 C C . GLY B 1 131 ? 6.871 -28.734 -0.64 1 96.31 131 GLY B C 1
ATOM 2473 O O . GLY B 1 131 ? 6.539 -29.922 -0.732 1 96.31 131 GLY B O 1
ATOM 2474 N N . LEU B 1 132 ? 6.43 -27.953 0.249 1 97.19 132 LEU B N 1
ATOM 2475 C CA . LEU B 1 132 ? 5.516 -28.453 1.267 1 97.19 132 LEU B CA 1
ATOM 2476 C C . LEU B 1 132 ? 4.082 -28.484 0.746 1 97.19 132 LEU B C 1
ATOM 2478 O O . LEU B 1 132 ? 3.713 -27.672 -0.107 1 97.19 132 LEU B O 1
ATOM 2482 N N . SER B 1 133 ? 3.355 -29.438 1.316 1 96.88 133 SER B N 1
ATOM 2483 C CA . SER B 1 133 ? 1.911 -29.344 1.128 1 96.88 133 SER B CA 1
ATOM 2484 C C . SER B 1 133 ? 1.325 -28.188 1.932 1 96.88 133 SER B C 1
ATOM 2486 O O . SER B 1 133 ? 1.943 -27.703 2.887 1 96.88 133 SER B O 1
ATOM 2488 N N . LEU B 1 134 ? 0.151 -27.797 1.535 1 98.25 134 LEU B N 1
ATOM 2489 C CA . LEU B 1 134 ? -0.503 -26.719 2.268 1 98.25 134 LEU B CA 1
ATOM 2490 C C . LEU B 1 134 ? -0.718 -27.109 3.727 1 98.25 134 LEU B C 1
ATOM 2492 O O . LEU B 1 134 ? -0.462 -26.312 4.629 1 98.25 134 LEU B O 1
ATOM 2496 N N . ALA B 1 135 ? -1.146 -28.281 3.959 1 96.75 135 ALA B N 1
ATOM 2497 C CA . ALA B 1 135 ? -1.425 -28.75 5.312 1 96.75 135 ALA B CA 1
ATOM 2498 C C . ALA B 1 135 ? -0.165 -28.719 6.172 1 96.75 135 ALA B C 1
ATOM 2500 O O . ALA B 1 135 ? -0.202 -28.281 7.324 1 96.75 135 ALA B O 1
ATOM 2501 N N . GLU B 1 136 ? 0.881 -29.188 5.648 1 96.44 136 GLU B N 1
ATOM 2502 C CA . GLU B 1 136 ? 2.15 -29.188 6.371 1 96.44 136 GLU B CA 1
ATOM 2503 C C . GLU B 1 136 ? 2.602 -27.766 6.691 1 96.44 136 GLU B C 1
ATOM 2505 O O . GLU B 1 136 ? 3.021 -27.484 7.812 1 96.44 136 GLU B O 1
ATOM 2510 N N . ALA B 1 137 ? 2.506 -26.906 5.672 1 97.94 137 ALA B N 1
ATOM 2511 C CA . ALA B 1 137 ? 2.936 -25.531 5.844 1 97.94 137 ALA B CA 1
ATOM 2512 C C . ALA B 1 137 ? 2.092 -24.828 6.902 1 97.94 137 ALA B C 1
ATOM 2514 O O . ALA B 1 137 ? 2.615 -24.062 7.719 1 97.94 137 ALA B O 1
ATOM 2515 N N . LEU B 1 138 ? 0.833 -25.109 6.934 1 98.12 138 LEU B N 1
ATOM 2516 C CA . LEU B 1 138 ? -0.076 -24.391 7.816 1 98.12 138 LEU B CA 1
ATOM 2517 C C . LEU B 1 138 ? -0.029 -24.969 9.227 1 98.12 138 LEU B C 1
ATOM 2519 O O . LEU B 1 138 ? -0.482 -24.328 10.18 1 98.12 138 LEU B O 1
ATOM 2523 N N . SER B 1 139 ? 0.442 -26.141 9.391 1 96.88 139 SER B N 1
ATOM 2524 C CA . SER B 1 139 ? 0.471 -26.766 10.703 1 96.88 139 SER B CA 1
ATOM 2525 C C . SER B 1 139 ? 1.393 -26.016 11.664 1 96.88 139 SER B C 1
ATOM 2527 O O . SER B 1 139 ? 1.265 -26.141 12.883 1 96.88 139 SER B O 1
ATOM 2529 N N . HIS B 1 140 ? 2.338 -25.172 11.133 1 96.69 140 HIS B N 1
ATOM 2530 C CA . HIS B 1 140 ? 3.25 -24.391 11.961 1 96.69 140 HIS B CA 1
ATOM 2531 C C . HIS B 1 140 ? 3.066 -22.906 11.727 1 96.69 140 HIS B C 1
ATOM 2533 O O . HIS B 1 140 ? 3.988 -22.109 11.953 1 96.69 140 HIS B O 1
ATOM 2539 N N . MET B 1 141 ? 1.91 -22.656 11.25 1 97.44 141 MET B N 1
ATOM 2540 C CA . MET B 1 141 ? 1.637 -21.281 10.867 1 97.44 141 MET B CA 1
ATOM 2541 C C . MET B 1 141 ? 1.697 -20.359 12.086 1 97.44 141 MET B C 1
ATOM 2543 O O . MET B 1 141 ? 1.48 -20.797 13.211 1 97.44 141 MET B O 1
ATOM 2547 N N . VAL B 1 142 ? 1.996 -19.109 11.766 1 97.81 142 VAL B N 1
ATOM 2548 C CA . VAL B 1 142 ? 2.023 -18.078 12.789 1 97.81 142 VAL B CA 1
ATOM 2549 C C . VAL B 1 142 ? 0.957 -17.016 12.484 1 97.81 142 VAL B C 1
ATOM 2551 O O . VAL B 1 142 ? 0.306 -17.078 11.438 1 97.81 142 VAL B O 1
ATOM 2554 N N . ASP B 1 143 ? 0.744 -16.141 13.461 1 98.44 143 ASP B N 1
ATOM 2555 C CA . ASP B 1 143 ? -0.169 -15.031 13.227 1 98.44 143 ASP B CA 1
ATOM 2556 C C . ASP B 1 143 ? 0.355 -14.117 12.117 1 98.44 143 ASP B C 1
ATOM 2558 O O . ASP B 1 143 ? 1.562 -13.891 12.016 1 98.44 143 ASP B O 1
ATOM 2562 N N . VAL B 1 144 ? -0.533 -13.633 11.336 1 98.25 144 VAL B N 1
ATOM 2563 C CA . VAL B 1 144 ? -0.172 -12.734 10.242 1 98.25 144 VAL B CA 1
ATOM 2564 C C . VAL B 1 144 ? -0.862 -11.383 10.438 1 98.25 144 VAL B C 1
ATOM 2566 O O . VAL B 1 144 ? -2.043 -11.234 10.117 1 98.25 144 VAL B O 1
ATOM 2569 N N . PRO B 1 145 ? -0.126 -10.375 10.922 1 98.31 145 PRO B N 1
ATOM 2570 C CA . PRO B 1 145 ? -0.708 -9.031 10.898 1 98.31 145 PRO B CA 1
ATOM 2571 C C . PRO B 1 145 ? -0.985 -8.531 9.484 1 98.31 145 PRO B C 1
ATOM 2573 O O . PRO B 1 145 ? -0.202 -8.797 8.562 1 98.31 145 PRO B O 1
ATOM 2576 N N . ILE B 1 146 ? -2.111 -7.859 9.336 1 98.44 146 ILE B N 1
ATOM 2577 C CA . ILE B 1 146 ? -2.498 -7.301 8.047 1 98.44 146 ILE B CA 1
ATOM 2578 C C . ILE B 1 146 ? -2.727 -5.797 8.18 1 98.44 146 ILE B C 1
ATOM 2580 O O . ILE B 1 146 ? -3.533 -5.355 9 1 98.44 146 ILE B O 1
ATOM 2584 N N . ASP B 1 147 ? -1.948 -5.031 7.453 1 98.12 147 ASP B N 1
ATOM 2585 C CA . ASP B 1 147 ? -2.248 -3.611 7.297 1 98.12 147 ASP B CA 1
ATOM 2586 C C . ASP B 1 147 ? -3.197 -3.379 6.121 1 98.12 147 ASP B C 1
ATOM 2588 O O . ASP B 1 147 ? -2.898 -3.758 4.988 1 98.12 147 ASP B O 1
ATOM 2592 N N . PHE B 1 148 ? -4.316 -2.857 6.434 1 98.69 148 PHE B N 1
ATOM 2593 C CA . PHE B 1 148 ? -5.223 -2.408 5.383 1 98.69 148 PHE B CA 1
ATOM 2594 C C . PHE B 1 148 ? -5.094 -0.904 5.164 1 98.69 148 PHE B C 1
ATOM 2596 O O . PHE B 1 148 ? -5.473 -0.112 6.031 1 98.69 148 PHE B O 1
ATOM 2603 N N . ILE B 1 149 ? -4.551 -0.572 4.012 1 98.25 149 ILE B N 1
ATOM 2604 C CA . ILE B 1 149 ? -4.176 0.802 3.695 1 98.25 149 ILE B CA 1
ATOM 2605 C C . ILE B 1 149 ? -5.086 1.343 2.592 1 98.25 149 ILE B C 1
ATOM 2607 O O . ILE B 1 149 ? -5.406 0.63 1.638 1 98.25 149 ILE B O 1
ATOM 2611 N N . TRP B 1 150 ? -5.5 2.578 2.738 1 97.94 150 TRP B N 1
ATOM 2612 C CA . TRP B 1 150 ? -6.254 3.182 1.646 1 97.94 150 TRP B CA 1
ATOM 2613 C C . TRP B 1 150 ? -6.023 4.688 1.59 1 97.94 150 TRP B C 1
ATOM 2615 O O . TRP B 1 150 ? -5.613 5.297 2.58 1 97.94 150 TRP B O 1
ATOM 2625 N N . MET B 1 151 ? -6.207 5.168 0.397 1 97.5 151 MET B N 1
ATOM 2626 C CA . MET B 1 151 ? -6.227 6.613 0.197 1 97.5 151 MET B CA 1
ATOM 2627 C C . MET B 1 151 ? -7.652 7.152 0.234 1 97.5 151 MET B C 1
ATOM 2629 O O . MET B 1 151 ? -8.57 6.52 -0.29 1 97.5 151 MET B O 1
ATOM 2633 N N . GLU B 1 152 ? -7.832 8.25 0.888 1 97.56 152 GLU B N 1
ATOM 2634 C CA . GLU B 1 152 ? -9.156 8.867 0.888 1 97.56 152 GLU B CA 1
ATOM 2635 C C . GLU B 1 152 ? -9.055 10.383 0.684 1 97.56 152 GLU B C 1
ATOM 2637 O O . GLU B 1 152 ? -8.023 10.984 0.982 1 97.56 152 GLU B O 1
ATOM 2642 N N . THR B 1 153 ? -10.117 10.891 0.078 1 96.25 153 THR B N 1
ATOM 2643 C CA . THR B 1 153 ? -10.219 12.328 -0.14 1 96.25 153 THR B CA 1
ATOM 2644 C C . THR B 1 153 ? -11.672 12.773 -0.147 1 96.25 153 THR B C 1
ATOM 2646 O O . THR B 1 153 ? -12.578 11.953 -0.313 1 96.25 153 THR B O 1
ATOM 2649 N N . GLY B 1 154 ? -11.844 13.938 0.101 1 94.38 154 GLY B N 1
ATOM 2650 C CA . GLY B 1 154 ? -13.094 14.68 0.131 1 94.38 154 GLY B CA 1
ATOM 2651 C C . GLY B 1 154 ? -12.898 16.172 0.271 1 94.38 154 GLY B C 1
ATOM 2652 O O . GLY B 1 154 ? -12.227 16.797 -0.552 1 94.38 154 GLY B O 1
ATOM 2653 N N . ARG B 1 155 ? -13.391 16.641 1.339 1 92.31 155 ARG B N 1
ATOM 2654 C CA . ARG B 1 155 ? -13.07 18.031 1.655 1 92.31 155 ARG B CA 1
ATOM 2655 C C . ARG B 1 155 ? -11.648 18.156 2.207 1 92.31 155 ARG B C 1
ATOM 2657 O O . ARG B 1 155 ? -11.031 19.219 2.121 1 92.31 155 ARG B O 1
ATOM 2664 N N . THR B 1 156 ? -11.234 17.078 2.758 1 91.5 156 THR B N 1
ATOM 2665 C CA . THR B 1 156 ? -9.844 16.984 3.178 1 91.5 156 THR B CA 1
ATOM 2666 C C . THR B 1 156 ? -8.953 16.531 2.02 1 91.5 156 THR B C 1
ATOM 2668 O O . THR B 1 156 ? -9.328 15.648 1.252 1 91.5 156 THR B O 1
ATOM 2671 N N . PRO B 1 157 ? -7.758 17.234 1.895 1 93.19 157 PRO B N 1
ATOM 2672 C CA . PRO B 1 157 ? -6.828 16.75 0.873 1 93.19 157 PRO B CA 1
ATOM 2673 C C . PRO B 1 157 ? -6.543 15.258 1.003 1 93.19 157 PRO B C 1
ATOM 2675 O O . PRO B 1 157 ? -6.652 14.695 2.096 1 93.19 157 PRO B O 1
ATOM 2678 N N . TRP B 1 158 ? -6.195 14.711 -0.064 1 94.19 158 TRP B N 1
ATOM 2679 C CA . TRP B 1 158 ? -5.949 13.273 -0.071 1 94.19 158 TRP B CA 1
ATOM 2680 C C . TRP B 1 158 ? -4.914 12.891 0.98 1 94.19 158 TRP B C 1
ATOM 2682 O O . TRP B 1 158 ? -3.965 13.641 1.226 1 94.19 158 TRP B O 1
ATOM 2692 N N . HIS B 1 159 ? -5.113 11.758 1.597 1 95.69 159 HIS B N 1
ATOM 2693 C CA . HIS B 1 159 ? -4.184 11.172 2.561 1 95.69 159 HIS B CA 1
ATOM 2694 C C . HIS B 1 159 ? -4.398 9.672 2.689 1 95.69 159 HIS B C 1
ATOM 2696 O O . HIS B 1 159 ? -5.477 9.164 2.379 1 95.69 159 HIS B O 1
ATOM 2702 N N . TYR B 1 160 ? -3.387 9.039 3.086 1 96.81 160 TYR B N 1
ATOM 2703 C CA . TYR B 1 160 ? -3.5 7.613 3.375 1 96.81 160 TYR B CA 1
ATOM 2704 C C . TYR B 1 160 ? -3.865 7.379 4.836 1 96.81 160 TYR B C 1
ATOM 2706 O O . TYR B 1 160 ? -3.473 8.156 5.711 1 96.81 160 TYR B O 1
ATOM 2714 N N . THR B 1 161 ? -4.617 6.379 5.004 1 95.62 161 THR B N 1
ATOM 2715 C CA . THR B 1 161 ? -4.957 5.852 6.32 1 95.62 161 THR B CA 1
ATOM 2716 C C . THR B 1 161 ? -4.836 4.328 6.344 1 95.62 161 THR B C 1
ATOM 2718 O O . THR B 1 161 ? -4.691 3.697 5.293 1 95.62 161 THR B O 1
ATOM 2721 N N . LYS B 1 162 ? -4.723 3.793 7.582 1 97.12 162 LYS B N 1
ATOM 2722 C CA . LYS B 1 162 ? -4.668 2.336 7.664 1 97.12 162 LYS B CA 1
ATOM 2723 C C . LYS B 1 162 ? -5.324 1.833 8.945 1 97.12 162 LYS B C 1
ATOM 2725 O O . LYS B 1 162 ? -5.484 2.588 9.906 1 97.12 162 LYS B O 1
ATOM 2730 N N . VAL B 1 163 ? -5.805 0.691 8.891 1 98.06 163 VAL B N 1
ATOM 2731 C CA . VAL B 1 163 ? -6.152 -0.104 10.062 1 98.06 163 VAL B CA 1
ATOM 2732 C C . VAL B 1 163 ? -5.363 -1.41 10.055 1 98.06 163 VAL B C 1
ATOM 2734 O O . VAL B 1 163 ? -4.977 -1.903 8.992 1 98.06 163 VAL B O 1
ATOM 2737 N N . ARG B 1 164 ? -5.09 -1.854 11.273 1 97.88 164 ARG B N 1
ATOM 2738 C CA . ARG B 1 164 ? -4.371 -3.117 11.406 1 97.88 164 ARG B CA 1
ATOM 2739 C C . ARG B 1 164 ? -5.227 -4.164 12.117 1 97.88 164 ARG B C 1
ATOM 2741 O O . ARG B 1 164 ? -5.918 -3.852 13.086 1 97.88 164 ARG B O 1
ATOM 2748 N N . PHE B 1 165 ? -5.254 -5.336 11.562 1 98.44 165 PHE B N 1
ATOM 2749 C CA . PHE B 1 165 ? -5.859 -6.496 12.211 1 98.44 165 PHE B CA 1
ATOM 2750 C C . PHE B 1 165 ? -5.016 -7.742 11.977 1 98.44 165 PHE B C 1
ATOM 2752 O O . PHE B 1 165 ? -4.059 -7.715 11.195 1 98.44 165 PHE B O 1
ATOM 2759 N N . THR B 1 166 ? -5.391 -8.828 12.727 1 98.62 166 THR B N 1
ATOM 2760 C CA . THR B 1 166 ? -4.527 -10.008 12.68 1 98.62 166 THR B CA 1
ATOM 2761 C C . THR B 1 166 ? -5.312 -11.234 12.227 1 98.62 166 THR B C 1
ATOM 2763 O O . THR B 1 166 ? -6.43 -11.469 12.688 1 98.62 166 THR B O 1
ATOM 2766 N N . LEU B 1 167 ? -4.805 -11.891 11.203 1 98.62 167 LEU B N 1
ATOM 2767 C CA . LEU B 1 167 ? -5.203 -13.258 10.883 1 98.62 167 LEU B CA 1
ATOM 2768 C C . LEU B 1 167 ? -4.426 -14.266 11.727 1 98.62 167 LEU B C 1
ATOM 2770 O O . LEU B 1 167 ? -3.238 -14.492 11.484 1 98.62 167 LEU B O 1
ATOM 2774 N N . THR B 1 168 ? -5.082 -14.883 12.641 1 98.31 168 THR B N 1
ATOM 2775 C CA . THR B 1 168 ? -4.359 -15.695 13.617 1 98.31 168 THR B CA 1
ATOM 2776 C C . THR B 1 168 ? -4.074 -17.078 13.055 1 98.31 168 THR B C 1
ATOM 2778 O O . THR B 1 168 ? -4.797 -17.562 12.188 1 98.31 168 THR B O 1
ATOM 2781 N N . ALA B 1 169 ? -3.051 -17.688 13.641 1 97.94 169 ALA B N 1
ATOM 2782 C CA . ALA B 1 169 ? -2.723 -19.062 13.289 1 97.94 169 ALA B CA 1
ATOM 2783 C C . ALA B 1 169 ? -3.906 -19.984 13.547 1 97.94 169 ALA B C 1
ATOM 2785 O O . ALA B 1 169 ? -4.191 -20.875 12.734 1 97.94 169 ALA B O 1
ATOM 2786 N N . GLU B 1 170 ? -4.59 -19.766 14.617 1 97.5 170 GLU B N 1
ATOM 2787 C CA . GLU B 1 170 ? -5.73 -20.594 14.992 1 97.5 170 GLU B CA 1
ATOM 2788 C C . GLU B 1 170 ? -6.855 -20.484 13.961 1 97.5 170 GLU B C 1
ATOM 2790 O O . GLU B 1 170 ? -7.445 -21.484 13.562 1 97.5 170 GLU B O 1
ATOM 2795 N N . GLU B 1 171 ? -7.145 -19.266 13.578 1 97.75 171 GLU B N 1
ATOM 2796 C CA . GLU B 1 171 ? -8.172 -19.062 12.562 1 97.75 171 GLU B CA 1
ATOM 2797 C C . GLU B 1 171 ? -7.793 -19.734 11.25 1 97.75 171 GLU B C 1
ATOM 2799 O O . GLU B 1 171 ? -8.633 -20.359 10.602 1 97.75 171 GLU B O 1
ATOM 2804 N N . ILE B 1 172 ? -6.539 -19.594 10.898 1 98.5 172 ILE B N 1
ATOM 2805 C CA . ILE B 1 172 ? -6.047 -20.203 9.664 1 98.5 172 ILE B CA 1
ATOM 2806 C C . ILE B 1 172 ? -6.219 -21.719 9.727 1 98.5 172 ILE B C 1
ATOM 2808 O O . ILE B 1 172 ? -6.758 -22.312 8.789 1 98.5 172 ILE B O 1
ATOM 2812 N N . ALA B 1 173 ? -5.781 -22.281 10.766 1 97.62 173 ALA B N 1
ATOM 2813 C CA . ALA B 1 173 ? -5.863 -23.734 10.922 1 97.62 173 ALA B CA 1
ATOM 2814 C C . ALA B 1 173 ? -7.312 -24.203 10.891 1 97.62 173 ALA B C 1
ATOM 2816 O O . ALA B 1 173 ? -7.629 -25.203 10.227 1 97.62 173 ALA B O 1
ATOM 2817 N N . GLN B 1 174 ? -8.164 -23.531 11.594 1 97.94 174 GLN B N 1
ATOM 2818 C CA . GLN B 1 174 ? -9.578 -23.891 11.648 1 97.94 174 GLN B CA 1
ATOM 2819 C C . GLN B 1 174 ? -10.211 -23.828 10.258 1 97.94 174 GLN B C 1
ATOM 2821 O O . GLN B 1 174 ? -10.898 -24.766 9.844 1 97.94 174 GLN B O 1
ATOM 2826 N N . LEU B 1 175 ? -9.922 -22.812 9.523 1 98.38 175 LEU B N 1
ATOM 2827 C CA . LEU B 1 175 ? -10.531 -22.594 8.219 1 98.38 175 LEU B CA 1
ATOM 2828 C C . LEU B 1 175 ? -9.945 -23.547 7.184 1 98.38 175 LEU B C 1
ATOM 2830 O O . LEU B 1 175 ? -10.617 -23.922 6.223 1 98.38 175 LEU B O 1
ATOM 2834 N N . ALA B 1 176 ? -8.711 -23.953 7.41 1 98.06 176 ALA B N 1
ATOM 2835 C CA . ALA B 1 176 ? -8.039 -24.875 6.48 1 98.06 176 ALA B CA 1
ATOM 2836 C C . ALA B 1 176 ? -8.297 -26.328 6.855 1 98.06 176 ALA B C 1
ATOM 2838 O O . ALA B 1 176 ? -8 -27.234 6.082 1 98.06 176 ALA B O 1
ATOM 2839 N N . GLY B 1 177 ? -8.781 -26.547 8.047 1 97.12 177 GLY B N 1
ATOM 2840 C CA . GLY B 1 177 ? -8.992 -27.906 8.516 1 97.12 177 GLY B CA 1
ATOM 2841 C C . GLY B 1 177 ? -7.699 -28.609 8.891 1 97.12 177 GLY B C 1
ATOM 2842 O O . GLY B 1 177 ? -7.523 -29.797 8.602 1 97.12 177 GLY B O 1
ATOM 2843 N N . VAL B 1 178 ? -6.828 -27.812 9.398 1 96.62 178 VAL B N 1
ATOM 2844 C CA . VAL B 1 178 ? -5.539 -28.359 9.812 1 96.62 178 VAL B CA 1
ATOM 2845 C C . VAL B 1 178 ? -5.375 -28.203 11.32 1 96.62 178 VAL B C 1
ATOM 2847 O O . VAL B 1 178 ? -5.957 -27.312 11.93 1 96.62 178 VAL B O 1
ATOM 2850 N N . THR B 1 179 ? -4.605 -29.125 11.875 1 95.06 179 THR B N 1
ATOM 2851 C CA . THR B 1 179 ? -4.277 -29.062 13.289 1 95.06 179 THR B CA 1
ATOM 2852 C C . THR B 1 179 ? -2.91 -28.406 13.5 1 95.06 179 THR B C 1
ATOM 2854 O O . THR B 1 179 ? -1.929 -28.812 12.867 1 95.06 179 THR B O 1
ATOM 2857 N N . LEU B 1 180 ? -2.885 -27.438 14.328 1 95.5 180 LEU B N 1
ATOM 2858 C CA . LEU B 1 180 ? -1.62 -26.781 14.625 1 95.5 180 LEU B CA 1
ATOM 2859 C C . LEU B 1 180 ? -0.688 -27.703 15.398 1 95.5 180 LEU B C 1
ATOM 2861 O O . LEU B 1 180 ? -1.127 -28.422 16.312 1 95.5 180 LEU B O 1
ATOM 2865 N N . ALA B 1 181 ? 0.487 -27.562 14.961 1 88.31 181 ALA B N 1
ATOM 2866 C CA . ALA B 1 181 ? 1.475 -28.359 15.672 1 88.31 181 ALA B CA 1
ATOM 2867 C C . ALA B 1 181 ? 1.754 -27.797 17.062 1 88.31 181 ALA B C 1
ATOM 2869 O O . ALA B 1 181 ? 1.736 -26.578 17.25 1 88.31 181 ALA B O 1
ATOM 2870 N N . LYS B 1 182 ? 1.686 -28.656 18.031 1 75.5 182 LYS B N 1
ATOM 2871 C CA . LYS B 1 182 ? 2.004 -28.266 19.406 1 75.5 182 LYS B CA 1
ATOM 2872 C C . LYS B 1 182 ? 3.508 -28.078 19.594 1 75.5 182 LYS B C 1
ATOM 2874 O O . LYS B 1 182 ? 4.301 -28.906 19.125 1 75.5 182 LYS B O 1
ATOM 2879 N N . ASP B 1 183 ? 4.031 -26.75 19.641 1 58.56 183 ASP B N 1
ATOM 2880 C CA . ASP B 1 183 ? 5.434 -26.656 20.016 1 58.56 183 ASP B CA 1
ATOM 2881 C C . ASP B 1 183 ? 5.715 -27.453 21.297 1 58.56 183 ASP B C 1
ATOM 2883 O O . ASP B 1 183 ? 4.848 -27.578 22.156 1 58.56 183 ASP B O 1
#

Sequence (366 aa):
MEIIFWILVVCLAVYVLGRLVLASLGKENVVVKTDAPFVKEQMDEQSIVLSKELTFLNEGGSCATIMDAIARPQLPYEQYDAVEARGKAEREGAPREDDYFEAVLIQKKGDKNGEDKLHIFAKIRLTARKGLSLAEALSHMVDVPIDFIWMETGRTPWHYTKVRFTLTAEEIAQLAGVTLAKDMEIIFWILVVCLAVYVLGRLVLASLGKENVVVKTDAPFVKEQMDEQSIVLSKELTFLNEGGSCATIMDAIARPQLPYEQYDAVEARGKAEREGAPREDDYFEAVLIQKKGDKNGEDKLHIFAKIRLTARKGLSLAEALSHMVDVPIDFIWMETGRTPWHYTKVRFTLTAEEIAQLAGVTLAKD